Protein AF-A0A931J4S5-F1 (afdb_monomer)

Radius of gyration: 27.4 Å; Cα contacts (8 Å, |Δi|>4): 360; chains: 1; bounding box: 53×57×94 Å

Secondary structure (DSSP, 8-state):
---------EEEEE-TTS-HHHHHHHHHTTPEEEE-TTPPTTPPP-EEEHHHHHHHHHHHHHHHHHHHHHHHHHHHHHHH---HHHHHHHHHHHHHHTTS-HHHHHHHHHHHHHHHHHHHHHHHHHHHHHHHHHHHHHHHTTSSHHHHHHHHHHHHHHHHHHHHHHHHH--THHHHHHHHHHHHHHHHHHHH-SS--GGGHHHHHHHHHHHHHHHHHHHHHHHHT-S-STTHHHHHHHHHHHHHHHHHHHHHHHHH-TTS-HHHHHHHHHHHHHHHHHHHTS----TTHHHHHHHHHHHHHHHHHHHHTTTS-HHHHHHHHHHHHHHHHHHHHHHHHHHHHHHHT--

Structure (mmCIF, N/CA/C/O backbone):
data_AF-A0A931J4S5-F1
#
_entry.id   AF-A0A931J4S5-F1
#
loop_
_atom_site.group_PDB
_atom_site.id
_atom_site.type_symbol
_atom_site.label_atom_id
_atom_site.label_alt_id
_atom_site.label_comp_id
_atom_site.label_asym_id
_atom_site.label_entity_id
_atom_site.label_seq_id
_atom_site.pdbx_PDB_ins_code
_atom_site.Cartn_x
_atom_site.Cartn_y
_atom_site.Cartn_z
_atom_site.occupancy
_atom_site.B_iso_or_equiv
_atom_site.auth_seq_id
_atom_site.auth_comp_id
_atom_site.auth_asym_id
_atom_site.auth_atom_id
_atom_site.pdbx_PDB_model_num
ATOM 1 N N . MET A 1 1 ? 26.435 -29.979 -66.159 1.00 36.12 1 MET A N 1
ATOM 2 C CA . MET A 1 1 ? 26.699 -29.469 -64.798 1.00 36.12 1 MET A CA 1
ATOM 3 C C . MET A 1 1 ? 25.373 -28.976 -64.252 1.00 36.12 1 MET A C 1
ATOM 5 O O . MET A 1 1 ? 24.885 -27.961 -64.730 1.00 36.12 1 MET A O 1
ATOM 9 N N . SER A 1 2 ? 24.726 -29.750 -63.381 1.00 30.59 2 SER A N 1
ATOM 10 C CA . SER A 1 2 ? 23.449 -29.348 -62.780 1.00 30.59 2 SER A CA 1
ATOM 11 C C . SER A 1 2 ? 23.689 -28.161 -61.845 1.00 30.59 2 SER A C 1
ATOM 13 O O . SER A 1 2 ? 24.643 -28.222 -61.065 1.00 30.59 2 SER A O 1
ATOM 15 N N . PRO A 1 3 ? 22.886 -27.086 -61.912 1.00 34.62 3 PRO A N 1
ATOM 16 C CA . PRO A 1 3 ? 23.021 -25.990 -60.972 1.00 34.62 3 PRO A CA 1
ATOM 17 C C . PRO A 1 3 ? 22.635 -26.523 -59.594 1.00 34.62 3 PRO A C 1
ATOM 19 O O . PRO A 1 3 ? 21.487 -26.891 -59.350 1.00 34.62 3 PRO A O 1
ATOM 22 N N . VAL A 1 4 ? 23.616 -26.611 -58.699 1.00 35.47 4 VAL A N 1
ATOM 23 C CA . VAL A 1 4 ? 23.355 -26.781 -57.273 1.00 35.47 4 VAL A CA 1
ATOM 24 C C . VAL A 1 4 ? 22.706 -25.476 -56.835 1.00 35.47 4 VAL A C 1
ATOM 26 O O . VAL A 1 4 ? 23.388 -24.478 -56.612 1.00 35.47 4 VAL A O 1
ATOM 29 N N . ILE A 1 5 ? 21.374 -25.454 -56.799 1.00 36.28 5 ILE A N 1
ATOM 30 C CA . ILE A 1 5 ? 20.629 -24.406 -56.110 1.00 36.28 5 ILE A CA 1
ATOM 31 C C . ILE A 1 5 ? 21.030 -24.560 -54.646 1.00 36.28 5 ILE A C 1
ATOM 33 O O . ILE A 1 5 ? 20.587 -25.486 -53.969 1.00 36.28 5 ILE A O 1
ATOM 37 N N . ALA A 1 6 ? 21.952 -23.716 -54.189 1.00 38.88 6 ALA A N 1
ATOM 38 C CA . ALA A 1 6 ? 22.310 -23.641 -52.787 1.00 38.88 6 ALA A CA 1
ATOM 39 C C . ALA A 1 6 ? 21.066 -23.154 -52.037 1.00 38.88 6 ALA A C 1
ATOM 41 O O . ALA A 1 6 ? 20.773 -21.960 -52.008 1.00 38.88 6 ALA A O 1
ATOM 42 N N . LEU A 1 7 ? 20.285 -24.091 -51.498 1.00 47.50 7 LEU A N 1
ATOM 43 C CA . LEU A 1 7 ? 19.196 -23.774 -50.589 1.00 47.50 7 LEU A CA 1
ATOM 44 C C . LEU A 1 7 ? 19.823 -23.047 -49.397 1.00 47.50 7 LEU A C 1
ATOM 46 O O . LEU A 1 7 ? 20.642 -23.615 -48.672 1.00 47.50 7 LEU A O 1
ATOM 50 N N . HIS A 1 8 ? 19.495 -21.765 -49.239 1.00 54.53 8 HIS A N 1
ATOM 51 C CA . HIS A 1 8 ? 19.875 -21.010 -48.052 1.00 54.53 8 HIS A CA 1
ATOM 52 C C . HIS A 1 8 ? 19.401 -21.766 -46.804 1.00 54.53 8 HIS A C 1
ATOM 54 O O . HIS A 1 8 ? 18.313 -22.346 -46.841 1.00 54.53 8 HIS A O 1
ATOM 60 N N . PRO A 1 9 ? 20.169 -21.765 -45.698 1.00 62.50 9 PRO A N 1
ATOM 61 C CA . PRO A 1 9 ? 19.750 -22.444 -44.481 1.00 62.50 9 PRO A CA 1
ATOM 62 C C . PRO A 1 9 ? 18.415 -21.852 -44.021 1.00 62.50 9 PRO A C 1
ATOM 64 O O . PRO A 1 9 ? 18.326 -20.676 -43.650 1.00 62.50 9 PRO A O 1
ATOM 67 N N . LEU A 1 10 ? 17.362 -22.663 -44.105 1.00 67.94 10 LEU A N 1
ATOM 68 C CA . LEU A 1 10 ? 16.031 -22.303 -43.642 1.00 67.94 10 LEU A CA 1
ATOM 69 C C . LEU A 1 10 ? 16.033 -22.329 -42.115 1.00 67.94 10 LEU A C 1
ATOM 71 O O . LEU A 1 10 ? 16.594 -23.235 -41.488 1.00 67.94 10 LEU A O 1
ATOM 75 N N . ARG A 1 11 ? 15.421 -21.314 -41.509 1.00 69.50 11 ARG A N 1
ATOM 76 C CA . ARG A 1 11 ? 15.184 -21.277 -40.068 1.00 69.50 11 ARG A CA 1
ATOM 77 C C . ARG A 1 11 ? 13.737 -21.654 -39.800 1.00 69.50 11 ARG A C 1
ATOM 79 O O . ARG A 1 11 ? 12.822 -21.082 -40.389 1.00 69.50 11 ARG A O 1
ATOM 86 N N . VAL A 1 12 ? 13.546 -22.617 -38.905 1.00 69.69 12 VAL A N 1
ATOM 87 C CA . VAL A 1 12 ? 12.229 -23.148 -38.541 1.00 69.69 12 VAL A CA 1
ATOM 88 C C . VAL A 1 12 ? 12.005 -22.925 -37.056 1.00 69.69 12 VAL A C 1
ATOM 90 O O . VAL A 1 12 ? 12.775 -23.411 -36.232 1.00 69.69 12 VAL A O 1
ATOM 93 N N . ALA A 1 13 ? 10.967 -22.173 -36.706 1.00 70.19 13 ALA A N 1
ATOM 94 C CA . ALA A 1 13 ? 10.561 -22.004 -35.318 1.00 70.19 13 ALA A CA 1
ATOM 95 C C . ALA A 1 13 ? 9.574 -23.117 -34.939 1.00 70.19 13 ALA A C 1
ATOM 97 O O . ALA A 1 13 ? 8.563 -23.291 -35.616 1.00 70.19 13 ALA A O 1
ATOM 98 N N . LEU A 1 14 ? 9.873 -23.867 -33.877 1.00 66.50 14 LEU A N 1
ATOM 99 C CA . LEU A 1 14 ? 9.007 -24.908 -33.323 1.00 66.50 14 LEU A CA 1
ATOM 100 C C . LEU A 1 14 ? 8.654 -24.582 -31.864 1.00 66.50 14 LEU A C 1
ATOM 102 O O . LEU A 1 14 ? 9.461 -23.967 -31.160 1.00 66.50 14 LEU A O 1
ATOM 106 N N . PRO A 1 15 ? 7.474 -24.993 -31.377 1.00 64.31 15 PRO A N 1
ATOM 107 C CA . PRO A 1 15 ? 7.163 -24.912 -29.959 1.00 64.31 15 PRO A CA 1
ATOM 108 C C . PRO A 1 15 ? 8.040 -25.897 -29.153 1.00 64.31 15 PRO A C 1
ATOM 110 O O . PRO A 1 15 ? 8.547 -26.876 -29.711 1.00 64.31 15 PRO A O 1
ATOM 113 N N . PRO A 1 16 ? 8.259 -25.655 -27.850 1.00 65.50 16 PRO A N 1
ATOM 114 C CA . PRO A 1 16 ? 9.125 -26.494 -27.018 1.00 65.50 16 PRO A CA 1
ATOM 115 C C . PRO A 1 16 ? 8.611 -27.934 -26.840 1.00 65.50 16 PRO A C 1
ATOM 117 O O . PRO A 1 16 ? 9.393 -28.813 -26.490 1.00 65.50 16 PRO A O 1
ATOM 120 N N . ASP A 1 17 ? 7.327 -28.186 -27.098 1.00 68.81 17 ASP A N 1
ATOM 121 C CA . ASP A 1 17 ? 6.669 -29.497 -27.067 1.00 68.81 17 ASP A CA 1
ATOM 122 C C . ASP A 1 17 ? 6.661 -30.218 -28.431 1.00 68.81 17 ASP A C 1
ATOM 124 O O . ASP A 1 17 ? 6.067 -31.291 -28.564 1.00 68.81 17 ASP A O 1
ATOM 128 N N . ALA A 1 18 ? 7.323 -29.663 -29.455 1.00 69.38 18 ALA A N 1
ATOM 129 C CA . ALA A 1 18 ? 7.375 -30.277 -30.776 1.00 69.38 18 ALA A CA 1
ATOM 130 C C . ALA A 1 18 ? 7.982 -31.698 -30.729 1.00 69.38 18 ALA A C 1
ATOM 132 O O . ALA A 1 18 ? 8.983 -31.925 -30.042 1.00 69.38 18 ALA A O 1
ATOM 133 N N . PRO A 1 19 ? 7.443 -32.666 -31.501 1.00 80.88 19 PRO A N 1
ATOM 134 C CA . PRO A 1 19 ? 7.970 -34.025 -31.524 1.00 80.88 19 PRO A CA 1
ATOM 135 C C . PRO A 1 19 ? 9.456 -34.050 -31.899 1.00 80.88 19 PRO A C 1
ATOM 137 O O . PRO A 1 19 ? 9.846 -33.530 -32.947 1.00 80.88 19 PRO A O 1
ATOM 140 N N . ALA A 1 20 ? 10.284 -34.730 -31.101 1.00 78.75 20 ALA A N 1
ATOM 141 C CA . ALA A 1 20 ? 11.731 -34.817 -31.332 1.00 78.75 20 ALA A CA 1
ATOM 142 C C . ALA A 1 20 ? 12.087 -35.338 -32.740 1.00 78.75 20 ALA A C 1
ATOM 144 O O . ALA A 1 20 ? 13.061 -34.890 -33.341 1.00 78.75 20 ALA A O 1
ATOM 145 N N . ALA A 1 21 ? 11.261 -36.229 -33.302 1.00 81.44 21 ALA A N 1
ATOM 146 C CA . ALA A 1 21 ? 11.423 -36.744 -34.662 1.00 81.44 21 ALA A CA 1
ATOM 147 C C . ALA A 1 21 ? 11.294 -35.650 -35.741 1.00 81.44 21 ALA A C 1
ATOM 149 O O . ALA A 1 21 ? 12.038 -35.663 -36.719 1.00 81.44 21 ALA A O 1
ATOM 150 N N . LEU A 1 22 ? 10.394 -34.678 -35.553 1.00 78.12 22 LEU A N 1
ATOM 151 C CA . LEU A 1 22 ? 10.229 -33.543 -36.466 1.00 78.12 22 LEU A CA 1
ATOM 152 C C . LEU A 1 22 ? 11.449 -32.620 -36.402 1.00 78.12 22 LEU A C 1
ATOM 154 O O . LEU A 1 22 ? 11.993 -32.237 -37.437 1.00 78.12 22 LEU A O 1
ATOM 158 N N . GLN A 1 23 ? 11.915 -32.308 -35.191 1.00 75.62 23 GLN A N 1
ATOM 159 C CA . GLN A 1 23 ? 13.110 -31.490 -34.989 1.00 75.62 23 GLN A CA 1
ATOM 160 C C . GLN A 1 23 ? 14.353 -32.149 -35.601 1.00 75.62 23 GLN A C 1
ATOM 162 O O . GLN A 1 23 ? 15.113 -31.489 -36.307 1.00 75.62 23 GLN A O 1
ATOM 167 N N . GLN A 1 24 ? 14.529 -33.458 -35.398 1.00 80.50 24 GLN A N 1
ATOM 168 C CA . GLN A 1 24 ? 15.615 -34.230 -36.006 1.00 80.50 24 GLN A CA 1
ATOM 169 C C . GLN A 1 24 ? 15.511 -34.275 -37.534 1.00 80.50 24 GLN A C 1
ATOM 171 O O . GLN A 1 24 ? 16.523 -34.094 -38.206 1.00 80.50 24 GLN A O 1
ATOM 176 N N . GLY A 1 25 ? 14.308 -34.455 -38.090 1.00 80.81 25 GLY A N 1
ATOM 177 C CA . GLY A 1 25 ? 14.085 -34.444 -39.538 1.00 80.81 25 GLY A CA 1
ATOM 178 C C . GLY A 1 25 ? 14.437 -33.102 -40.185 1.00 80.81 25 GLY A C 1
ATOM 179 O O . GLY A 1 25 ? 15.090 -33.068 -41.225 1.00 80.81 25 GLY A O 1
ATOM 180 N N . LEU A 1 26 ? 14.078 -31.990 -39.539 1.00 77.88 26 LEU A N 1
ATOM 181 C CA . LEU A 1 26 ? 14.407 -30.641 -40.008 1.00 77.88 26 LEU A CA 1
ATOM 182 C C . LEU A 1 26 ? 15.907 -30.335 -39.901 1.00 77.88 26 LEU A C 1
ATOM 184 O O . LEU A 1 26 ? 16.484 -29.779 -40.836 1.00 77.88 26 LEU A O 1
ATOM 188 N N . LEU A 1 27 ? 16.556 -30.741 -38.805 1.00 77.06 27 LEU A N 1
ATOM 189 C CA . LEU A 1 27 ? 18.011 -30.622 -38.651 1.00 77.06 27 LEU A CA 1
ATOM 190 C C . LEU A 1 27 ? 18.755 -31.459 -39.706 1.00 77.06 27 LEU A C 1
ATOM 192 O O . LEU A 1 27 ? 19.705 -30.969 -40.313 1.00 77.06 27 LEU A O 1
ATOM 196 N N . ALA A 1 28 ? 18.295 -32.687 -39.980 1.00 78.38 28 ALA A N 1
ATOM 197 C CA . ALA A 1 28 ? 18.848 -33.554 -41.024 1.00 78.38 28 ALA A CA 1
ATOM 198 C C . ALA A 1 28 ? 18.653 -32.978 -42.439 1.00 78.38 28 ALA A C 1
ATOM 200 O O . ALA A 1 28 ? 19.496 -33.184 -43.309 1.00 78.38 28 ALA A O 1
ATOM 201 N N . ALA A 1 29 ? 17.584 -32.204 -42.653 1.00 77.31 29 ALA A N 1
ATOM 202 C CA . ALA A 1 29 ? 17.340 -31.443 -43.878 1.00 77.31 29 ALA A CA 1
ATOM 203 C C . ALA A 1 29 ? 18.153 -30.130 -43.967 1.00 77.31 29 ALA A C 1
ATOM 205 O O . ALA A 1 29 ? 17.957 -29.351 -44.898 1.00 77.31 29 ALA A O 1
ATOM 206 N N . GLY A 1 30 ? 19.057 -29.861 -43.015 1.00 70.56 30 GLY A N 1
ATOM 207 C CA . GLY A 1 30 ? 19.923 -28.677 -43.010 1.00 70.56 30 GLY A CA 1
ATOM 208 C C . GLY A 1 30 ? 19.258 -27.400 -42.487 1.00 70.56 30 GLY A C 1
ATOM 209 O O . GLY A 1 30 ? 19.803 -26.308 -42.662 1.00 70.56 30 GLY A O 1
ATOM 210 N N . CYS A 1 31 ? 18.092 -27.509 -41.846 1.00 75.12 31 CYS A N 1
ATOM 211 C CA . CYS A 1 31 ? 17.402 -26.370 -41.251 1.00 75.12 31 CYS A CA 1
ATOM 212 C C . CYS A 1 31 ? 17.922 -26.087 -39.838 1.00 75.12 31 CYS A C 1
ATOM 214 O O . CYS A 1 31 ? 18.191 -27.003 -39.065 1.00 75.12 31 CYS A O 1
ATOM 216 N N . THR A 1 32 ? 18.000 -24.815 -39.447 1.00 74.44 32 THR A N 1
ATOM 217 C CA . THR A 1 32 ? 18.196 -24.449 -38.034 1.00 74.44 32 THR A CA 1
ATOM 218 C C . THR A 1 32 ? 16.840 -24.381 -37.344 1.00 74.44 32 THR A C 1
ATOM 220 O O . THR A 1 32 ? 15.994 -23.574 -37.732 1.00 74.44 32 THR A O 1
ATOM 223 N N . VAL A 1 33 ? 16.644 -25.190 -36.304 1.00 71.44 33 VAL A N 1
ATOM 224 C CA . VAL A 1 33 ? 15.415 -25.175 -35.503 1.00 71.44 33 VAL A CA 1
ATOM 225 C C . VAL A 1 33 ? 15.585 -24.265 -34.286 1.00 71.44 33 VAL A C 1
ATOM 227 O O . VAL A 1 33 ? 16.583 -24.367 -33.575 1.00 71.44 33 VAL A O 1
ATOM 230 N N . LEU A 1 34 ? 14.615 -23.385 -34.038 1.00 69.62 34 LEU A N 1
ATOM 231 C CA . LEU A 1 34 ? 14.576 -22.474 -32.891 1.00 69.62 34 LEU A CA 1
ATOM 232 C C . LEU A 1 34 ? 13.330 -22.756 -32.046 1.00 69.62 34 LEU A C 1
ATOM 234 O O . LEU A 1 34 ? 12.245 -22.911 -32.597 1.00 69.62 34 LEU A O 1
ATOM 238 N N . ALA A 1 35 ? 13.474 -22.796 -30.721 1.00 64.19 35 ALA A N 1
ATOM 239 C CA . ALA A 1 35 ? 12.339 -22.946 -29.813 1.00 64.19 35 ALA A CA 1
ATOM 240 C C . ALA A 1 35 ? 11.615 -21.600 -29.627 1.00 64.19 35 ALA A C 1
ATOM 242 O O . ALA A 1 35 ? 12.258 -20.586 -29.350 1.00 64.19 35 ALA A O 1
ATOM 243 N N . GLN A 1 36 ? 10.288 -21.579 -29.767 1.00 63.19 36 GLN A N 1
ATOM 244 C CA . GLN A 1 36 ? 9.467 -20.400 -29.481 1.00 63.19 36 GLN A CA 1
ATOM 245 C C . GLN A 1 36 ? 8.811 -20.525 -28.099 1.00 63.19 36 GLN A C 1
ATOM 247 O O . GLN A 1 36 ? 7.913 -21.336 -27.907 1.00 63.19 36 GLN A O 1
ATOM 252 N N . GLU A 1 37 ? 9.193 -19.662 -27.155 1.00 53.97 37 GLU A N 1
ATOM 253 C CA . GLU A 1 37 ? 8.704 -19.684 -25.760 1.00 53.97 37 GLU A CA 1
ATOM 254 C C . GLU A 1 37 ? 7.200 -19.363 -25.584 1.00 53.97 37 GLU A C 1
ATOM 256 O O . GLU A 1 37 ? 6.674 -19.490 -24.485 1.00 53.97 37 GLU A O 1
ATOM 261 N N . GLN A 1 38 ? 6.488 -18.951 -26.642 1.00 54.53 38 GLN A N 1
ATOM 262 C CA . GLN A 1 38 ? 5.077 -18.522 -26.587 1.00 54.53 38 GLN A CA 1
ATOM 263 C C . GLN A 1 38 ? 4.187 -19.166 -27.664 1.00 54.53 38 GLN A C 1
ATOM 265 O O . GLN A 1 38 ? 3.250 -18.538 -28.153 1.00 54.53 38 GLN A O 1
ATOM 270 N N . ALA A 1 39 ? 4.495 -20.380 -28.107 1.00 55.47 39 ALA A N 1
ATOM 271 C CA . ALA A 1 39 ? 3.638 -21.083 -29.057 1.00 55.47 39 ALA A CA 1
ATOM 272 C C . ALA A 1 39 ? 2.600 -21.936 -28.304 1.00 55.47 39 ALA A C 1
ATOM 274 O O . ALA A 1 39 ? 2.955 -22.749 -27.455 1.00 55.47 39 ALA A O 1
ATOM 275 N N . GLY A 1 40 ? 1.316 -21.705 -28.586 1.00 53.56 40 GLY A N 1
ATOM 276 C CA . GLY A 1 40 ? 0.203 -22.489 -28.045 1.00 53.56 40 GLY A CA 1
ATOM 277 C C . GLY A 1 40 ? -0.242 -23.604 -29.003 1.00 53.56 40 GLY A C 1
ATOM 278 O O . GLY A 1 40 ? 0.171 -23.623 -30.170 1.00 53.56 40 GLY A O 1
ATOM 279 N N . PRO A 1 41 ? -1.113 -24.527 -28.558 1.00 51.59 41 PRO A N 1
ATOM 280 C CA . PRO A 1 41 ? -1.696 -25.537 -29.437 1.00 51.59 41 PRO A CA 1
ATOM 281 C C . PRO A 1 41 ? -2.503 -24.872 -30.568 1.00 51.59 41 PRO A C 1
ATOM 283 O O . PRO A 1 41 ? -3.354 -24.025 -30.306 1.00 51.59 41 PRO A O 1
ATOM 286 N N . GLY A 1 42 ? -2.227 -25.251 -31.824 1.00 57.53 42 GLY A N 1
ATOM 287 C CA . GLY A 1 42 ? -2.883 -24.693 -33.021 1.00 57.53 42 GLY A CA 1
ATOM 288 C C . GLY A 1 42 ? -2.159 -23.520 -33.700 1.00 57.53 42 GLY A C 1
ATOM 289 O O . GLY A 1 42 ? -2.768 -22.823 -34.504 1.00 57.53 42 GLY A O 1
ATOM 290 N N . THR A 1 43 ? -0.883 -23.276 -33.387 1.00 57.97 43 THR A N 1
ATOM 291 C CA . THR A 1 43 ? -0.090 -22.222 -34.046 1.00 57.97 43 THR A CA 1
ATOM 292 C C . THR A 1 43 ? 0.348 -22.665 -35.449 1.00 57.97 43 THR A C 1
ATOM 294 O O . THR A 1 43 ? 1.030 -23.683 -35.573 1.00 57.97 43 THR A O 1
ATOM 297 N N . ASP A 1 44 ? 0.006 -21.895 -36.486 1.00 54.50 44 ASP A N 1
ATOM 298 C CA . ASP A 1 44 ? 0.475 -22.123 -37.859 1.00 54.50 44 AS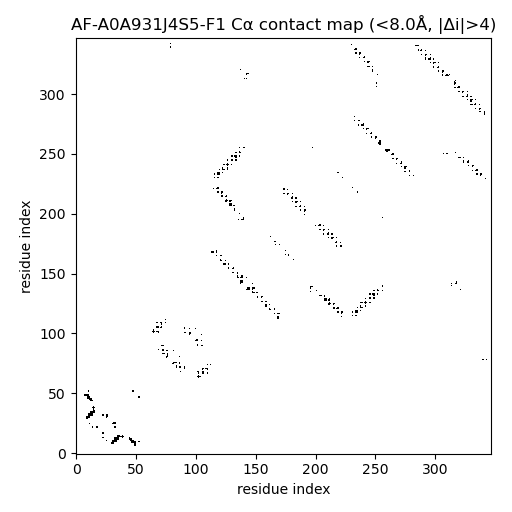P A CA 1
ATOM 299 C C . ASP A 1 44 ? 1.993 -21.920 -37.976 1.00 54.50 44 ASP A C 1
ATOM 301 O O . ASP A 1 44 ? 2.563 -20.968 -37.434 1.00 54.50 44 ASP A O 1
ATOM 305 N N . TRP A 1 45 ? 2.666 -22.827 -38.687 1.00 62.72 45 TRP A N 1
ATOM 306 C CA . TRP A 1 45 ? 4.122 -22.812 -38.837 1.00 62.72 45 TRP A CA 1
ATOM 307 C C . TRP A 1 45 ? 4.534 -22.044 -40.085 1.00 62.72 45 TRP A C 1
ATOM 309 O O . TRP A 1 45 ? 3.986 -22.250 -41.167 1.00 62.72 45 TRP A O 1
ATOM 319 N N . VAL A 1 46 ? 5.560 -21.206 -39.954 1.00 62.03 46 VAL A N 1
ATOM 320 C CA . VAL A 1 46 ? 6.125 -20.466 -41.085 1.00 62.03 46 VAL A CA 1
ATOM 321 C C . VAL A 1 46 ? 7.577 -20.881 -41.272 1.00 62.03 46 VAL A C 1
ATOM 323 O O . VAL A 1 46 ? 8.416 -20.703 -40.388 1.00 62.03 46 VAL A O 1
ATOM 326 N N . LEU A 1 47 ? 7.867 -21.441 -42.445 1.00 68.31 47 LEU A N 1
ATOM 327 C CA . LEU A 1 47 ? 9.228 -21.655 -42.925 1.00 68.31 47 LEU A CA 1
ATOM 328 C C . LEU A 1 47 ? 9.734 -20.331 -43.495 1.00 68.31 47 LEU A C 1
ATOM 330 O O . LEU A 1 47 ? 9.079 -19.746 -44.354 1.00 68.31 47 LEU A O 1
ATOM 334 N N . CYS A 1 48 ? 10.891 -19.863 -43.034 1.00 68.69 48 CYS A N 1
ATOM 335 C CA . CYS A 1 48 ? 11.495 -18.643 -43.558 1.00 68.69 48 CYS A CA 1
ATOM 336 C C . CYS A 1 48 ? 12.999 -18.816 -43.774 1.00 68.69 48 CYS A C 1
ATOM 338 O O . CYS A 1 48 ? 13.671 -19.639 -43.141 1.00 68.69 48 CYS A O 1
ATOM 340 N N . SER A 1 49 ? 13.539 -18.036 -44.701 1.00 76.62 49 SER A N 1
ATOM 341 C CA . SER A 1 49 ? 14.977 -17.944 -44.914 1.00 76.62 49 SER A CA 1
ATOM 342 C C . SER A 1 49 ? 15.673 -17.276 -43.724 1.00 76.62 49 SER A C 1
ATOM 344 O O . SER A 1 49 ? 15.082 -16.496 -42.972 1.00 76.62 49 SER A O 1
ATOM 346 N N . ALA A 1 50 ? 16.976 -17.524 -43.575 1.00 69.19 50 ALA A N 1
ATOM 347 C CA . ALA A 1 50 ? 17.791 -16.837 -42.574 1.00 69.19 50 ALA A CA 1
ATOM 348 C C . ALA A 1 50 ? 17.733 -15.297 -42.695 1.00 69.19 50 ALA A C 1
ATOM 350 O O . ALA A 1 50 ? 17.802 -14.609 -41.677 1.00 69.19 50 ALA A O 1
ATOM 351 N N . GLN A 1 51 ? 17.579 -14.758 -43.911 1.00 74.25 51 GLN A N 1
ATOM 352 C CA . GLN A 1 51 ? 17.479 -13.317 -44.157 1.00 74.25 51 GLN A CA 1
ATOM 353 C C . GLN A 1 51 ? 16.138 -12.742 -43.685 1.00 74.25 51 GLN A C 1
ATOM 355 O O . GLN A 1 51 ? 16.124 -11.722 -42.999 1.00 74.25 51 GLN A O 1
ATOM 360 N N . GLU A 1 52 ? 15.021 -13.400 -44.005 1.00 76.62 52 GLU A N 1
ATOM 361 C CA . GLU A 1 52 ? 13.685 -12.993 -43.541 1.00 76.62 52 GLU A CA 1
ATOM 362 C C . GLU A 1 52 ? 13.583 -13.069 -42.017 1.00 76.62 52 GLU A C 1
ATOM 364 O O . GLU A 1 52 ? 13.057 -12.158 -41.378 1.00 76.62 52 GLU A O 1
ATOM 369 N N . TRP A 1 53 ? 14.165 -14.110 -41.417 1.00 76.31 53 TRP A N 1
ATOM 370 C CA . TRP A 1 53 ? 14.254 -14.236 -39.967 1.00 76.31 53 TRP A CA 1
ATOM 371 C C . TRP A 1 53 ? 15.071 -13.102 -39.336 1.00 76.31 53 TRP A C 1
ATOM 373 O O . TRP A 1 53 ? 14.639 -12.501 -38.352 1.00 76.31 53 TRP A O 1
ATOM 383 N N . ALA A 1 54 ? 16.236 -12.773 -39.905 1.00 77.25 54 ALA A N 1
ATOM 384 C CA . ALA A 1 54 ? 17.061 -11.664 -39.430 1.00 77.25 54 ALA A CA 1
ATOM 385 C C . ALA A 1 54 ? 16.332 -10.315 -39.556 1.00 77.25 54 ALA A C 1
ATOM 387 O O . ALA A 1 54 ? 16.372 -9.511 -38.625 1.00 77.25 54 ALA A O 1
ATOM 388 N N . ALA A 1 55 ? 15.614 -10.088 -40.660 1.00 81.00 55 ALA A N 1
ATOM 389 C CA . ALA A 1 55 ? 14.801 -8.891 -40.863 1.00 81.00 55 ALA A CA 1
ATOM 390 C C . ALA A 1 55 ? 13.651 -8.795 -39.845 1.00 81.00 55 ALA A C 1
ATOM 392 O O . ALA A 1 55 ? 13.436 -7.731 -39.265 1.00 81.00 55 ALA A O 1
ATOM 393 N N . LEU A 1 56 ? 12.956 -9.903 -39.564 1.00 82.88 56 LEU A N 1
ATOM 394 C CA . LEU A 1 56 ? 11.908 -9.960 -38.543 1.00 82.88 56 LEU A CA 1
ATOM 395 C C . LEU A 1 56 ? 12.464 -9.665 -37.145 1.00 82.88 56 LEU A C 1
ATOM 397 O O . LEU A 1 56 ? 11.863 -8.900 -36.390 1.00 82.88 56 LEU A O 1
ATOM 401 N N . GLN A 1 57 ? 13.608 -10.255 -36.792 1.00 79.56 57 GLN A N 1
ATOM 402 C CA . GLN A 1 57 ? 14.263 -9.994 -35.510 1.00 79.56 57 GLN A CA 1
ATOM 403 C C . GLN A 1 57 ? 14.688 -8.529 -35.382 1.00 79.56 57 GLN A C 1
ATOM 405 O O . GLN A 1 57 ? 14.415 -7.915 -34.353 1.00 79.56 57 GLN A O 1
ATOM 410 N N . ALA A 1 58 ? 15.280 -7.951 -36.430 1.00 83.62 58 ALA A N 1
ATOM 411 C CA . ALA A 1 58 ? 15.658 -6.541 -36.453 1.00 83.62 58 ALA A CA 1
ATOM 412 C C . ALA A 1 58 ? 14.435 -5.616 -36.319 1.00 83.62 58 ALA A C 1
ATOM 414 O O . ALA A 1 58 ? 14.457 -4.675 -35.529 1.00 83.62 58 ALA A O 1
ATOM 415 N N . ALA A 1 59 ? 13.339 -5.911 -37.026 1.00 83.62 59 ALA A N 1
ATOM 416 C CA . ALA A 1 59 ? 12.096 -5.151 -36.919 1.00 83.62 59 ALA A CA 1
ATOM 417 C C . ALA A 1 59 ? 11.489 -5.233 -35.507 1.00 83.62 59 ALA A C 1
ATOM 419 O O . ALA A 1 59 ? 11.078 -4.215 -34.950 1.00 83.62 59 ALA A O 1
ATOM 420 N N . ARG A 1 60 ? 11.478 -6.425 -34.892 1.00 82.56 60 ARG A N 1
ATOM 421 C CA . ARG A 1 60 ? 11.025 -6.610 -33.502 1.00 82.56 60 ARG A CA 1
ATOM 422 C C . ARG A 1 60 ? 11.875 -5.814 -32.517 1.00 82.56 60 ARG A C 1
ATOM 424 O O . ARG A 1 60 ? 11.316 -5.134 -31.664 1.00 82.56 60 ARG A O 1
ATOM 431 N N . GLN A 1 61 ? 13.197 -5.844 -32.675 1.00 83.06 61 GLN A N 1
ATOM 432 C CA . GLN A 1 61 ? 14.111 -5.056 -31.849 1.00 83.06 61 GLN A CA 1
ATOM 433 C C . GLN A 1 61 ? 13.820 -3.559 -31.977 1.00 83.06 61 GLN A C 1
ATOM 435 O O . GLN A 1 61 ? 13.615 -2.908 -30.962 1.00 83.06 61 GLN A O 1
ATOM 440 N N . GLN A 1 62 ? 13.685 -3.022 -33.193 1.00 86.38 62 GLN A N 1
ATOM 441 C CA . GLN A 1 62 ? 13.359 -1.602 -33.395 1.00 86.38 62 GLN A CA 1
ATOM 442 C C . GLN A 1 62 ? 12.026 -1.195 -32.748 1.00 86.38 62 GLN A C 1
ATOM 444 O O . GLN A 1 62 ? 11.908 -0.096 -32.201 1.00 86.38 62 GLN A O 1
ATOM 449 N N . LEU A 1 63 ? 11.011 -2.063 -32.804 1.00 86.62 63 LEU A N 1
ATOM 450 C CA . LEU A 1 63 ? 9.725 -1.818 -32.148 1.00 86.62 63 LEU A CA 1
ATOM 451 C C . LEU A 1 63 ? 9.851 -1.841 -30.622 1.00 86.62 63 LEU A C 1
ATOM 453 O O . LEU A 1 63 ? 9.306 -0.960 -29.957 1.00 86.62 63 LEU A O 1
ATOM 457 N N . ASP A 1 64 ? 10.581 -2.809 -30.069 1.00 82.88 64 ASP A N 1
ATOM 458 C CA . ASP A 1 64 ? 10.834 -2.896 -28.631 1.00 82.88 64 ASP A CA 1
ATOM 459 C C . ASP A 1 64 ? 11.635 -1.691 -28.122 1.00 82.88 64 ASP A C 1
ATOM 461 O O . ASP A 1 64 ? 11.297 -1.138 -27.074 1.00 82.88 64 ASP A O 1
ATOM 465 N N . GLU A 1 65 ? 12.648 -1.246 -28.872 1.00 89.69 65 GLU A N 1
ATOM 466 C CA . GLU A 1 65 ? 13.438 -0.052 -28.564 1.00 89.69 65 GLU A CA 1
ATOM 467 C C . GLU A 1 65 ? 12.548 1.188 -28.486 1.00 89.69 65 GLU A C 1
ATOM 469 O O . GLU A 1 65 ? 12.527 1.861 -27.454 1.00 89.69 65 GLU A O 1
ATOM 474 N N . ARG A 1 66 ? 11.741 1.440 -29.527 1.00 91.88 66 ARG A N 1
ATOM 475 C CA . ARG A 1 66 ? 10.787 2.558 -29.542 1.00 91.88 66 ARG A CA 1
ATOM 476 C C . ARG A 1 66 ? 9.808 2.466 -28.380 1.00 91.88 66 ARG A C 1
ATOM 478 O O . ARG A 1 66 ? 9.628 3.445 -27.665 1.00 91.88 66 ARG A O 1
ATOM 485 N N . ARG A 1 67 ? 9.215 1.291 -28.140 1.00 93.38 67 ARG A N 1
ATOM 486 C CA . ARG A 1 67 ? 8.250 1.092 -27.049 1.00 93.38 67 ARG A CA 1
ATOM 487 C C . ARG A 1 67 ? 8.844 1.472 -25.694 1.00 93.38 67 ARG A C 1
ATOM 489 O O . ARG A 1 67 ? 8.192 2.180 -24.931 1.00 93.38 67 ARG A O 1
ATOM 496 N N . TRP A 1 68 ? 10.044 0.989 -25.369 1.00 93.00 68 TRP A N 1
ATOM 497 C CA . TRP A 1 68 ? 10.664 1.283 -24.076 1.00 93.00 68 TRP A CA 1
ATOM 498 C C . TRP A 1 68 ? 11.065 2.749 -23.954 1.00 93.00 68 TRP A C 1
ATOM 500 O O . TRP A 1 68 ? 10.809 3.343 -22.910 1.00 93.00 68 TRP A O 1
ATOM 510 N N . THR A 1 69 ? 11.603 3.357 -25.014 1.00 93.00 69 THR A N 1
ATOM 511 C CA . THR A 1 69 ? 11.922 4.790 -25.023 1.00 93.00 69 THR A CA 1
ATOM 512 C C . THR A 1 69 ? 10.677 5.654 -24.818 1.00 93.00 69 THR A C 1
ATOM 514 O O . THR A 1 69 ? 10.701 6.538 -23.966 1.00 93.00 69 THR A O 1
ATOM 517 N N . GLU A 1 70 ? 9.572 5.379 -25.517 1.00 95.12 70 GLU A N 1
ATOM 518 C CA . GLU A 1 70 ? 8.308 6.108 -25.330 1.00 95.12 70 GLU A CA 1
ATOM 519 C C . GLU A 1 70 ? 7.764 5.961 -23.903 1.00 95.12 70 GLU A C 1
ATOM 521 O O . GLU A 1 70 ? 7.397 6.951 -23.268 1.00 95.12 70 GLU A O 1
ATOM 526 N N . ARG A 1 71 ? 7.775 4.741 -23.349 1.00 94.00 71 ARG A N 1
ATOM 527 C CA . ARG A 1 71 ? 7.340 4.505 -21.962 1.00 94.00 71 ARG A CA 1
ATOM 528 C C . ARG A 1 71 ? 8.212 5.245 -20.953 1.00 94.00 71 ARG A C 1
ATOM 530 O O . ARG A 1 71 ? 7.677 5.855 -20.032 1.00 94.00 71 ARG A O 1
ATOM 537 N N . ALA A 1 72 ? 9.531 5.217 -21.126 1.00 92.44 72 ALA A N 1
ATOM 538 C CA . ALA A 1 72 ? 10.455 5.902 -20.231 1.00 92.44 72 ALA A CA 1
ATOM 539 C C . ALA A 1 72 ? 10.289 7.426 -20.293 1.00 92.44 72 ALA A C 1
ATOM 541 O O . ALA A 1 72 ? 10.286 8.071 -19.245 1.00 92.44 72 ALA A O 1
ATOM 542 N N . LYS A 1 73 ? 10.074 8.000 -21.488 1.00 92.88 73 LYS A N 1
ATOM 543 C CA . LYS A 1 73 ? 9.710 9.420 -21.623 1.00 92.88 73 LYS A CA 1
ATOM 544 C C . LYS A 1 73 ? 8.435 9.721 -20.839 1.00 92.88 73 LYS A C 1
ATOM 546 O O . LYS A 1 73 ? 8.438 10.647 -20.038 1.00 92.88 73 LYS A O 1
ATOM 551 N N . GLY A 1 74 ? 7.392 8.903 -20.999 1.00 91.75 74 GLY A N 1
ATOM 552 C CA . GLY A 1 74 ? 6.135 9.051 -20.260 1.00 91.75 74 GLY A CA 1
ATOM 553 C C . GLY A 1 74 ? 6.324 9.045 -18.739 1.00 91.75 74 GLY A C 1
ATOM 554 O O . GLY A 1 74 ? 5.785 9.913 -18.055 1.00 91.75 74 GLY A O 1
ATOM 555 N N . VAL A 1 75 ? 7.143 8.127 -18.213 1.00 89.19 75 VAL A N 1
ATOM 556 C CA . VAL A 1 75 ? 7.490 8.081 -16.781 1.00 89.19 75 VAL A CA 1
ATOM 557 C C . VAL A 1 75 ? 8.198 9.366 -16.339 1.00 89.19 75 VAL A C 1
ATOM 559 O O . VAL A 1 75 ? 7.810 9.972 -15.342 1.00 89.19 75 VAL A O 1
ATOM 562 N N . LEU A 1 76 ? 9.204 9.828 -17.086 1.00 88.38 76 LEU A N 1
ATOM 563 C CA . LEU A 1 76 ? 9.932 11.056 -16.751 1.00 88.38 76 LEU A CA 1
ATOM 564 C C . LEU A 1 76 ? 9.047 12.303 -16.807 1.00 88.38 76 LEU A C 1
ATOM 566 O O .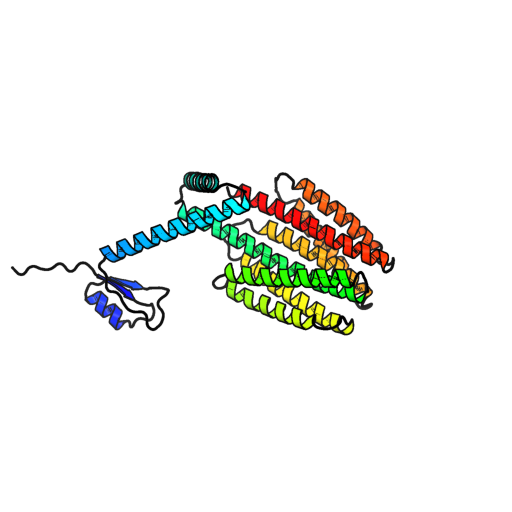 LEU A 1 76 ? 9.130 13.147 -15.918 1.00 88.38 76 LEU A O 1
ATOM 570 N N . MET A 1 77 ? 8.173 12.404 -17.807 1.00 91.25 77 MET A N 1
ATOM 571 C CA . MET A 1 77 ? 7.213 13.503 -17.925 1.00 91.25 77 MET A CA 1
ATOM 572 C C . MET A 1 77 ? 6.277 13.547 -16.711 1.00 91.25 77 MET A C 1
ATOM 574 O O . MET A 1 77 ? 6.059 14.610 -16.137 1.00 91.25 77 MET A O 1
ATOM 578 N N . GLN A 1 78 ? 5.769 12.392 -16.270 1.00 85.31 78 GLN A N 1
ATOM 579 C CA . GLN A 1 78 ? 4.885 12.302 -15.103 1.00 85.31 78 GLN A CA 1
ATOM 580 C C . GLN A 1 78 ? 5.605 12.629 -13.791 1.00 85.31 78 GLN A C 1
ATOM 582 O O . GLN A 1 78 ? 5.073 13.369 -12.964 1.00 85.31 78 GLN A O 1
ATOM 587 N N . CYS A 1 79 ? 6.803 12.081 -13.582 1.00 79.88 79 CYS A N 1
ATOM 588 C CA . CYS A 1 79 ? 7.512 12.214 -12.310 1.00 79.88 79 CYS A CA 1
ATOM 589 C C . CYS A 1 79 ? 8.239 13.553 -12.154 1.00 79.88 79 CYS A C 1
ATOM 591 O O . CYS A 1 79 ? 8.286 14.095 -11.051 1.00 79.88 79 CYS A O 1
ATOM 593 N N . GLN A 1 80 ? 8.813 14.081 -13.237 1.00 78.81 80 GLN A N 1
ATOM 594 C CA . GLN A 1 80 ? 9.666 15.272 -13.207 1.00 78.81 80 GLN A CA 1
ATOM 595 C C . GLN A 1 80 ? 9.010 16.507 -13.841 1.00 78.81 80 GLN A C 1
ATOM 597 O O . GLN A 1 80 ? 9.634 17.563 -13.876 1.00 78.81 80 GLN A O 1
ATOM 602 N N . GLN A 1 81 ? 7.761 16.398 -14.315 1.00 82.12 81 GLN A N 1
ATOM 603 C CA . GLN A 1 81 ? 7.032 17.487 -14.985 1.00 82.12 81 GLN A CA 1
ATOM 604 C C . GLN A 1 81 ? 7.789 18.062 -16.195 1.00 82.12 81 GLN A C 1
ATOM 606 O O . GLN A 1 81 ? 7.707 19.254 -16.488 1.00 82.12 81 GLN A O 1
ATOM 611 N N . LEU A 1 82 ? 8.543 17.207 -16.886 1.00 87.44 82 LEU A N 1
ATOM 612 C CA . LEU A 1 82 ? 9.291 17.566 -18.086 1.00 87.44 82 LEU A CA 1
ATOM 613 C C . LEU A 1 82 ? 8.388 17.526 -19.317 1.00 87.44 82 LEU A C 1
ATOM 615 O O . LEU A 1 82 ? 7.449 16.728 -19.386 1.00 87.44 82 LEU A O 1
ATOM 619 N N . ASP A 1 83 ? 8.720 18.339 -20.316 1.00 93.19 83 ASP A N 1
ATOM 620 C CA . ASP A 1 83 ? 8.188 18.136 -21.659 1.00 93.19 83 ASP A CA 1
ATOM 621 C C . ASP A 1 83 ? 8.846 16.916 -22.336 1.00 93.19 83 ASP A C 1
ATOM 623 O O . ASP A 1 83 ? 9.845 16.354 -21.873 1.00 93.19 83 ASP A O 1
ATOM 627 N N . GLU A 1 84 ? 8.266 16.473 -23.449 1.00 93.56 84 GLU A N 1
ATOM 628 C CA . GLU A 1 84 ? 8.742 15.286 -24.158 1.00 93.56 84 GLU A CA 1
ATOM 629 C C . GLU A 1 84 ? 10.190 15.434 -24.666 1.00 93.56 84 GLU A C 1
ATOM 631 O O . GLU A 1 84 ? 10.971 14.477 -24.625 1.00 93.56 84 GLU A O 1
ATOM 636 N N . ALA A 1 85 ? 10.576 16.633 -25.118 1.00 93.31 85 ALA A N 1
ATOM 637 C CA . ALA A 1 85 ? 11.905 16.896 -25.663 1.00 93.31 85 ALA A CA 1
ATOM 638 C C . ALA A 1 85 ? 12.976 16.870 -24.563 1.00 93.31 85 ALA A C 1
ATOM 640 O O . ALA A 1 85 ? 14.056 16.301 -24.750 1.00 93.31 85 ALA A O 1
ATOM 641 N N . GLN A 1 86 ? 12.663 17.440 -23.402 1.00 92.62 86 GLN A N 1
ATOM 642 C CA . GLN A 1 86 ? 13.477 17.400 -22.194 1.00 92.62 86 GLN A CA 1
ATOM 643 C C . GLN A 1 86 ? 13.633 15.966 -21.684 1.00 92.62 86 GLN A C 1
ATOM 645 O O . GLN A 1 86 ? 14.757 15.544 -21.410 1.00 92.62 86 GLN A O 1
ATOM 650 N N . ALA A 1 87 ? 12.541 15.196 -21.625 1.00 91.31 87 ALA A N 1
ATOM 651 C CA . ALA A 1 87 ? 12.569 13.799 -21.199 1.00 91.31 87 ALA A CA 1
ATOM 652 C C . ALA A 1 87 ? 13.445 12.935 -22.122 1.00 91.31 87 ALA A C 1
ATOM 654 O O . ALA A 1 87 ? 14.280 12.164 -21.647 1.00 91.31 87 ALA A O 1
ATOM 655 N N . TYR A 1 88 ? 13.316 13.098 -23.445 1.00 93.88 88 TYR A N 1
ATOM 656 C CA . TYR A 1 88 ? 14.164 12.385 -24.403 1.00 93.88 88 TYR A CA 1
ATOM 657 C C . TYR A 1 88 ? 15.640 12.771 -24.272 1.00 93.88 88 TYR A C 1
ATOM 659 O O . TYR A 1 88 ? 16.512 11.899 -24.275 1.00 93.88 88 TYR A O 1
ATOM 667 N N . LYS A 1 89 ? 15.928 14.073 -24.141 1.00 93.50 89 LYS A N 1
ATOM 668 C CA . LYS A 1 89 ? 17.294 14.570 -23.955 1.00 93.50 89 LYS A CA 1
ATOM 669 C C . LYS A 1 89 ? 17.927 13.966 -22.701 1.00 93.50 89 LYS A C 1
ATOM 671 O O . LYS A 1 89 ? 19.034 13.448 -22.797 1.00 93.50 89 LYS A O 1
ATOM 676 N N . LEU A 1 90 ? 17.213 13.971 -21.575 1.00 90.44 90 LEU A N 1
ATOM 677 C CA . LEU A 1 90 ? 17.688 13.403 -20.312 1.00 90.44 90 LEU A CA 1
ATOM 678 C C . LEU A 1 90 ? 17.988 11.906 -20.447 1.00 90.44 90 LEU A C 1
ATOM 680 O O . LEU A 1 90 ? 19.092 11.486 -20.113 1.00 90.44 90 LEU A O 1
ATOM 684 N N . LEU A 1 91 ? 17.063 11.109 -21.003 1.00 91.50 91 LEU A N 1
ATOM 685 C CA . LEU A 1 91 ? 17.291 9.671 -21.223 1.00 91.50 91 LEU A CA 1
ATOM 686 C C . LEU A 1 91 ? 18.518 9.404 -22.089 1.00 91.50 91 LEU A C 1
ATOM 688 O O . LEU A 1 91 ? 19.294 8.493 -21.811 1.00 91.50 91 LEU A O 1
ATOM 692 N N . ARG A 1 92 ? 18.692 10.190 -23.154 1.00 93.06 92 ARG A N 1
ATOM 693 C CA . ARG A 1 92 ? 19.829 10.049 -24.061 1.00 93.06 92 ARG A CA 1
ATOM 694 C C . ARG A 1 92 ? 21.140 10.408 -23.373 1.00 93.06 92 ARG A C 1
ATOM 696 O O . ARG A 1 92 ? 22.111 9.670 -23.515 1.00 93.06 92 ARG A O 1
ATOM 703 N N . ASP A 1 93 ? 21.170 11.518 -22.646 1.00 92.50 93 ASP A N 1
ATOM 704 C CA . ASP A 1 93 ? 22.366 11.985 -21.949 1.00 92.50 93 ASP A CA 1
ATOM 705 C C . ASP A 1 93 ? 22.771 10.985 -20.844 1.00 92.50 93 ASP A C 1
ATOM 707 O O . ASP A 1 93 ? 23.943 10.616 -20.760 1.00 92.50 93 ASP A O 1
ATOM 711 N N . ALA A 1 94 ? 21.803 10.438 -20.101 1.00 89.44 94 ALA A N 1
ATOM 712 C CA . ALA A 1 94 ? 22.025 9.375 -19.119 1.00 89.44 94 ALA A CA 1
ATOM 713 C C . ALA A 1 94 ? 22.513 8.062 -19.763 1.00 89.44 94 ALA A C 1
ATOM 715 O O . ALA A 1 94 ? 23.458 7.447 -19.270 1.00 89.44 94 ALA A O 1
ATOM 716 N N . ALA A 1 95 ? 21.943 7.650 -20.903 1.00 91.56 95 ALA A N 1
ATOM 717 C CA . ALA A 1 95 ? 22.391 6.452 -21.622 1.00 91.56 95 ALA A CA 1
ATOM 718 C C . ALA A 1 95 ? 23.839 6.584 -22.117 1.00 91.56 95 ALA A C 1
ATOM 720 O O . ALA A 1 95 ? 24.610 5.627 -22.037 1.00 91.56 95 ALA A O 1
ATOM 721 N N . MET A 1 96 ? 24.229 7.782 -22.574 1.00 91.94 96 MET A N 1
ATOM 722 C CA . MET A 1 96 ? 25.610 8.081 -22.964 1.00 91.94 96 MET A CA 1
ATOM 723 C C . MET A 1 96 ? 26.569 8.012 -21.771 1.00 91.94 96 MET A C 1
ATOM 725 O O . MET A 1 96 ? 27.634 7.408 -21.891 1.00 91.94 96 MET A O 1
ATOM 729 N N . GLN A 1 97 ? 26.197 8.590 -20.624 1.00 91.44 97 GLN A N 1
ATOM 730 C CA . GLN A 1 97 ? 27.014 8.550 -19.405 1.00 91.44 97 GLN A CA 1
ATOM 731 C C . GLN A 1 97 ? 27.177 7.126 -18.859 1.00 91.44 97 GLN A C 1
ATOM 733 O O . GLN A 1 97 ? 28.281 6.734 -18.489 1.00 91.44 97 GLN A O 1
ATOM 738 N N . ALA A 1 98 ? 26.101 6.337 -18.864 1.00 86.81 98 ALA A N 1
ATOM 739 C CA . ALA A 1 98 ? 26.099 4.941 -18.430 1.00 86.81 98 ALA A CA 1
ATOM 740 C C . ALA A 1 98 ? 26.675 3.964 -19.478 1.00 86.81 98 ALA A C 1
ATOM 742 O O . ALA A 1 98 ? 26.740 2.765 -19.218 1.00 86.81 98 ALA A O 1
ATOM 743 N N . GLN A 1 99 ? 27.082 4.457 -20.656 1.00 92.88 99 GLN A N 1
ATOM 744 C CA . GLN A 1 99 ? 27.633 3.663 -21.763 1.00 92.88 99 GLN A CA 1
ATOM 745 C C . GLN A 1 99 ? 26.749 2.465 -22.169 1.00 92.88 99 GLN A C 1
ATOM 747 O O . GLN A 1 99 ? 27.248 1.400 -22.535 1.00 92.88 99 GLN A O 1
ATOM 752 N N . THR A 1 100 ? 25.427 2.638 -22.127 1.00 92.44 100 THR A N 1
ATOM 753 C CA . THR A 1 100 ? 24.433 1.601 -22.452 1.00 92.44 100 THR A CA 1
ATOM 754 C C . THR A 1 100 ? 23.548 2.036 -23.619 1.00 92.44 100 THR A C 1
ATOM 756 O O . THR A 1 100 ? 23.537 3.200 -24.032 1.00 92.44 100 THR A O 1
ATOM 759 N N . ARG A 1 101 ? 22.788 1.097 -24.189 1.00 91.81 101 ARG A N 1
ATOM 760 C CA . ARG A 1 101 ? 21.796 1.428 -25.212 1.00 91.81 101 ARG A CA 1
ATOM 761 C C . ARG A 1 101 ? 20.646 2.198 -24.570 1.00 91.81 101 ARG A C 1
ATOM 763 O O . ARG A 1 101 ? 20.163 1.843 -23.499 1.00 91.81 101 ARG A O 1
ATOM 770 N N . LEU A 1 102 ? 20.142 3.207 -25.279 1.00 91.19 102 LEU A N 1
ATOM 771 C CA . LEU A 1 102 ? 19.001 4.010 -24.830 1.00 91.19 102 LEU A CA 1
ATOM 772 C C . LEU A 1 102 ? 17.796 3.144 -24.429 1.00 91.19 102 LEU A C 1
ATOM 774 O O . LEU A 1 102 ? 17.138 3.420 -23.432 1.00 91.19 102 LEU A O 1
ATOM 778 N N . SER A 1 103 ? 17.516 2.092 -25.196 1.00 90.38 103 SER A N 1
ATOM 779 C CA . SER A 1 103 ? 16.412 1.164 -24.948 1.00 90.38 103 SER A CA 1
ATOM 780 C C . SER A 1 103 ? 16.600 0.307 -23.696 1.00 90.38 103 SER A C 1
ATOM 782 O O . SER A 1 103 ? 15.623 0.019 -23.006 1.00 90.38 103 SER A O 1
ATOM 784 N N . GLU A 1 104 ? 17.836 -0.082 -23.382 1.00 90.88 104 GLU A N 1
ATOM 785 C CA . GLU A 1 104 ? 18.176 -0.853 -22.184 1.00 90.88 104 GLU A CA 1
ATOM 786 C C . GLU A 1 104 ? 18.004 0.005 -20.929 1.00 90.88 104 GLU A C 1
ATOM 788 O O . GLU A 1 104 ? 17.293 -0.407 -20.011 1.00 90.88 104 GLU A O 1
ATOM 793 N N . LEU A 1 105 ? 18.542 1.232 -20.934 1.00 90.56 105 LEU A N 1
ATOM 794 C CA . LEU A 1 105 ? 18.323 2.193 -19.850 1.00 90.56 105 LEU A CA 1
ATOM 795 C C . LEU A 1 105 ? 16.834 2.516 -19.678 1.00 90.56 105 LEU A C 1
ATOM 797 O O . LEU A 1 105 ? 16.317 2.504 -18.565 1.00 90.56 105 LEU A O 1
ATOM 801 N N . ALA A 1 106 ? 16.128 2.770 -20.782 1.00 91.75 106 ALA A N 1
ATOM 802 C CA . ALA A 1 106 ? 14.701 3.067 -20.761 1.00 91.75 106 ALA A CA 1
ATOM 803 C C . ALA A 1 106 ? 13.889 1.918 -20.145 1.00 91.75 106 ALA A C 1
ATOM 805 O O . ALA A 1 106 ? 13.014 2.149 -19.310 1.00 91.75 106 ALA A O 1
ATOM 806 N N . ARG A 1 107 ? 14.201 0.669 -20.513 1.00 91.31 107 ARG A N 1
ATOM 807 C CA . ARG A 1 107 ? 13.580 -0.518 -19.916 1.00 91.31 107 ARG A CA 1
ATOM 808 C C . ARG A 1 107 ? 13.851 -0.591 -18.416 1.00 91.31 107 ARG A C 1
ATOM 810 O O . ARG A 1 107 ? 12.915 -0.822 -17.655 1.00 91.31 107 ARG A O 1
ATOM 817 N N . HIS A 1 108 ? 15.100 -0.401 -18.000 1.00 87.69 108 HIS A N 1
ATOM 818 C CA . HIS A 1 108 ? 15.490 -0.466 -16.592 1.00 87.69 108 HIS A CA 1
ATOM 819 C C . HIS A 1 108 ? 14.779 0.601 -15.754 1.00 87.69 108 HIS A C 1
ATOM 821 O O . HIS A 1 108 ? 14.176 0.266 -14.737 1.00 87.69 108 HIS A O 1
ATOM 827 N N . LEU A 1 109 ? 14.736 1.843 -16.239 1.00 87.62 109 LEU A N 1
ATOM 828 C CA . LEU A 1 109 ? 14.033 2.951 -15.591 1.00 87.62 109 LEU A CA 1
ATOM 829 C C . LEU A 1 109 ? 12.537 2.662 -15.425 1.00 87.62 109 LEU A C 1
ATOM 831 O O . LEU A 1 109 ? 11.988 2.845 -14.338 1.00 87.62 109 LEU A O 1
ATOM 835 N N . VAL A 1 110 ? 11.869 2.184 -16.482 1.00 89.38 110 VAL A N 1
ATOM 836 C CA . VAL A 1 110 ? 10.437 1.844 -16.414 1.00 89.38 110 VAL A CA 1
ATOM 837 C C . VAL A 1 110 ? 10.200 0.727 -15.399 1.00 89.38 110 VAL A C 1
ATOM 839 O O . VAL A 1 110 ? 9.311 0.847 -14.562 1.00 89.38 110 VAL A O 1
ATOM 842 N N . GLN A 1 111 ? 11.024 -0.322 -15.408 1.00 87.31 111 GLN A N 1
ATOM 843 C CA . GLN A 1 111 ? 10.901 -1.435 -14.461 1.00 87.31 111 GLN A CA 1
ATOM 844 C C . GLN A 1 111 ? 11.138 -1.002 -13.006 1.00 87.31 111 GLN A C 1
ATOM 846 O O . GLN A 1 111 ? 10.417 -1.438 -12.107 1.00 87.31 111 GLN A O 1
ATOM 851 N N . GLN A 1 112 ? 12.123 -0.134 -12.756 1.00 84.25 112 GLN A N 1
ATOM 852 C CA . GLN A 1 112 ? 12.364 0.442 -11.431 1.00 84.25 112 GLN A CA 1
ATOM 853 C C . GLN A 1 112 ? 11.163 1.265 -10.953 1.00 84.25 112 GLN A C 1
ATOM 855 O O . GLN A 1 112 ? 10.729 1.117 -9.808 1.00 84.25 112 GLN A O 1
ATOM 860 N N . HIS A 1 113 ? 10.604 2.101 -11.832 1.00 86.12 113 HIS A N 1
ATOM 861 C CA . HIS A 1 113 ? 9.431 2.912 -11.529 1.00 86.12 113 HIS A CA 1
ATOM 862 C C . HIS A 1 113 ? 8.206 2.047 -11.204 1.00 86.12 113 HIS A C 1
ATOM 864 O O . HIS A 1 113 ? 7.594 2.218 -10.151 1.00 86.12 113 HIS A O 1
ATOM 870 N N . GLU A 1 114 ? 7.887 1.075 -12.060 1.00 88.31 114 GLU A N 1
ATOM 871 C CA . GLU A 1 114 ? 6.759 0.152 -11.876 1.00 88.31 114 GLU A CA 1
ATOM 872 C C . GLU A 1 114 ? 6.870 -0.639 -10.572 1.00 88.31 114 GLU A C 1
ATOM 874 O O . GLU A 1 114 ? 5.884 -0.845 -9.865 1.00 88.31 114 GLU A O 1
ATOM 879 N N . ARG A 1 115 ? 8.089 -1.032 -10.199 1.00 85.94 115 ARG A N 1
ATOM 880 C CA . ARG A 1 115 ? 8.341 -1.705 -8.927 1.00 85.94 115 ARG A CA 1
ATOM 881 C C . ARG A 1 115 ? 8.134 -0.786 -7.726 1.00 85.94 115 ARG A C 1
ATOM 883 O O . ARG A 1 115 ? 7.562 -1.220 -6.726 1.00 85.94 115 ARG A O 1
ATOM 890 N N . ALA A 1 116 ? 8.605 0.458 -7.797 1.00 85.25 116 ALA A N 1
ATOM 891 C CA . ALA A 1 116 ? 8.380 1.440 -6.741 1.00 85.25 116 ALA A CA 1
ATOM 892 C C . ALA A 1 116 ? 6.879 1.735 -6.569 1.00 85.25 116 ALA A C 1
ATOM 894 O O . ALA A 1 116 ? 6.396 1.785 -5.436 1.00 85.25 116 ALA A O 1
ATOM 895 N N . GLU A 1 117 ? 6.138 1.845 -7.677 1.00 89.62 117 GLU A N 1
ATOM 896 C CA . GLU A 1 117 ? 4.678 1.981 -7.681 1.00 89.62 117 GLU A CA 1
ATOM 897 C C . GLU A 1 117 ? 4.007 0.755 -7.035 1.00 89.62 117 GLU A C 1
ATOM 899 O O . GLU A 1 117 ? 3.158 0.897 -6.151 1.00 89.62 117 GLU A O 1
ATOM 904 N N . ALA A 1 118 ? 4.422 -0.460 -7.407 1.00 91.94 118 ALA A N 1
ATOM 905 C CA . ALA A 1 118 ? 3.885 -1.690 -6.830 1.00 91.94 118 ALA A CA 1
ATOM 906 C C . ALA A 1 118 ? 4.132 -1.782 -5.313 1.00 91.94 118 ALA A C 1
ATOM 908 O O . ALA A 1 118 ? 3.220 -2.121 -4.558 1.00 91.94 118 ALA A O 1
ATOM 909 N N . LEU A 1 119 ? 5.337 -1.438 -4.845 1.00 90.44 119 LEU A N 1
ATOM 910 C CA . LEU A 1 119 ? 5.671 -1.407 -3.417 1.00 90.44 119 LEU A CA 1
ATOM 911 C C . LEU A 1 119 ? 4.811 -0.406 -2.644 1.00 90.44 119 LEU A C 1
ATOM 913 O O . LEU A 1 119 ? 4.341 -0.714 -1.547 1.00 90.44 119 LEU A O 1
ATOM 917 N N . GLU A 1 120 ? 4.596 0.785 -3.201 1.00 89.81 120 GLU A N 1
ATOM 918 C CA . GLU A 1 120 ? 3.775 1.809 -2.560 1.00 89.81 120 GLU A CA 1
ATOM 919 C C . GLU A 1 120 ? 2.318 1.356 -2.435 1.00 89.81 120 GLU A C 1
ATOM 921 O O . GLU A 1 120 ? 1.741 1.429 -1.347 1.00 89.81 120 GLU A O 1
ATOM 926 N N . ARG A 1 121 ? 1.750 0.804 -3.512 1.00 94.12 121 ARG A N 1
ATOM 927 C CA . ARG A 1 121 ? 0.369 0.305 -3.534 1.00 94.12 121 ARG A CA 1
ATOM 928 C C . ARG A 1 121 ? 0.172 -0.889 -2.610 1.00 94.12 121 ARG A C 1
ATOM 930 O O . ARG A 1 121 ? -0.777 -0.887 -1.830 1.00 94.12 121 ARG A O 1
ATOM 937 N N . ALA A 1 122 ? 1.078 -1.868 -2.630 1.00 93.62 122 ALA A N 1
ATOM 938 C CA . ALA A 1 122 ? 1.049 -2.998 -1.699 1.00 93.62 122 ALA A CA 1
ATOM 939 C C . ALA A 1 122 ? 1.177 -2.517 -0.241 1.00 93.62 122 ALA A C 1
ATOM 941 O O . ALA A 1 122 ? 0.436 -2.952 0.642 1.00 93.62 122 ALA A O 1
ATOM 942 N N . GLY A 1 123 ? 2.057 -1.541 0.006 1.00 92.88 123 GLY A N 1
ATOM 943 C CA . GLY A 1 123 ? 2.208 -0.900 1.306 1.00 92.88 123 GLY A CA 1
ATOM 944 C C . GLY A 1 123 ? 0.946 -0.173 1.775 1.00 92.88 123 GLY A C 1
ATOM 945 O O . GLY A 1 123 ? 0.595 -0.269 2.952 1.00 92.88 123 GLY A O 1
ATOM 946 N N . ALA A 1 124 ? 0.248 0.511 0.867 1.00 94.56 124 ALA A N 1
ATOM 947 C CA . ALA A 1 124 ? -0.987 1.229 1.156 1.00 94.56 124 ALA A CA 1
ATOM 948 C C . ALA A 1 124 ? -2.124 0.293 1.592 1.00 94.56 124 ALA A C 1
ATOM 950 O O . ALA A 1 124 ? -2.873 0.669 2.492 1.00 94.56 124 ALA A O 1
ATOM 951 N N . GLN A 1 125 ? -2.219 -0.930 1.050 1.00 95.12 125 GLN A N 1
ATOM 952 C CA . GLN A 1 125 ? -3.255 -1.895 1.459 1.00 95.12 125 GLN A CA 1
ATOM 953 C C . GLN A 1 125 ? -3.181 -2.246 2.944 1.00 95.12 125 GLN A C 1
ATOM 955 O O . GLN A 1 125 ? -4.210 -2.295 3.621 1.00 95.12 125 GLN A O 1
ATOM 960 N N . ARG A 1 126 ? -1.963 -2.396 3.483 1.00 96.19 126 ARG A N 1
ATOM 961 C CA . ARG A 1 126 ? -1.754 -2.622 4.920 1.00 96.19 126 ARG A CA 1
ATOM 962 C C . ARG A 1 126 ? -2.377 -1.496 5.737 1.00 96.19 126 ARG A C 1
ATOM 964 O O . ARG A 1 126 ? -3.175 -1.756 6.628 1.00 96.19 126 ARG A O 1
ATOM 971 N N . MET A 1 127 ? -2.063 -0.245 5.404 1.00 96.94 127 MET A N 1
ATOM 972 C CA . MET A 1 127 ? -2.607 0.922 6.103 1.00 96.94 127 MET A CA 1
ATOM 973 C C . MET A 1 127 ? -4.131 1.028 5.948 1.00 96.94 127 MET A C 1
ATOM 975 O O . MET A 1 127 ? -4.829 1.200 6.947 1.00 96.94 127 MET A O 1
ATOM 979 N N . LEU A 1 128 ? -4.653 0.878 4.725 1.00 98.12 128 LEU A N 1
ATOM 980 C CA . LEU A 1 128 ? -6.081 1.014 4.430 1.00 98.12 128 LEU A CA 1
ATOM 981 C C . LEU A 1 128 ? -6.918 -0.055 5.150 1.00 98.12 128 LEU A C 1
ATOM 983 O O . LEU A 1 128 ? -7.990 0.269 5.656 1.00 98.12 128 LEU A O 1
ATOM 987 N N . SER A 1 129 ? -6.407 -1.286 5.286 1.00 97.94 129 SER A N 1
ATOM 988 C CA . SER A 1 129 ? -7.065 -2.343 6.070 1.00 97.94 129 SER A CA 1
ATOM 989 C C . SER A 1 129 ? -7.284 -1.928 7.532 1.00 97.94 129 SER A C 1
ATOM 991 O O . SER A 1 129 ? -8.378 -2.085 8.074 1.00 97.94 129 SER A O 1
ATOM 993 N N . GLN A 1 130 ? -6.274 -1.310 8.155 1.00 97.50 130 GLN A N 1
ATOM 994 C CA . GLN A 1 130 ? -6.359 -0.851 9.541 1.00 97.50 130 GLN A CA 1
ATOM 995 C C . GLN A 1 130 ? -7.201 0.421 9.668 1.00 97.50 130 GLN A C 1
ATOM 997 O O . GLN A 1 130 ? -7.941 0.561 10.641 1.00 97.50 130 GLN A O 1
ATOM 1002 N N . ARG A 1 131 ? -7.143 1.325 8.677 1.00 98.12 131 ARG A N 1
ATOM 1003 C CA . ARG A 1 131 ? -7.995 2.524 8.612 1.00 98.12 131 ARG A CA 1
ATOM 1004 C C . ARG A 1 131 ? -9.476 2.149 8.538 1.00 98.12 131 ARG A C 1
ATOM 1006 O O . ARG A 1 131 ? -10.273 2.745 9.255 1.00 98.12 131 ARG A O 1
ATOM 1013 N N . LEU A 1 132 ? -9.846 1.140 7.745 1.00 97.81 132 LEU A N 1
ATOM 1014 C CA . LEU A 1 132 ? -11.228 0.649 7.668 1.00 97.81 132 LEU A CA 1
ATOM 1015 C C . LEU A 1 132 ? -11.746 0.176 9.029 1.00 97.81 132 LEU A C 1
ATOM 1017 O O . LEU A 1 132 ? -12.834 0.588 9.438 1.00 97.81 132 LEU A O 1
ATOM 1021 N N . LEU A 1 133 ? -10.958 -0.619 9.762 1.00 96.94 133 LEU A N 1
ATOM 1022 C CA . LEU A 1 133 ? -11.360 -1.060 11.098 1.00 96.94 133 LEU A CA 1
ATOM 1023 C C . LEU A 1 133 ? -11.385 0.093 12.109 1.00 96.94 133 LEU A C 1
ATOM 1025 O O . LEU A 1 133 ? -12.306 0.181 12.919 1.00 96.94 133 LEU A O 1
ATOM 1029 N N . ARG A 1 134 ? -10.417 1.016 12.047 1.00 96.38 134 ARG A N 1
ATOM 1030 C CA . ARG A 1 134 ? -10.414 2.230 12.878 1.00 96.38 134 ARG A CA 1
ATOM 1031 C C . ARG A 1 134 ? -11.708 3.025 12.686 1.00 96.38 134 ARG A C 1
ATOM 1033 O O . ARG A 1 134 ? -12.328 3.432 13.665 1.00 96.38 134 ARG A O 1
ATOM 1040 N N . LEU A 1 135 ? -12.128 3.224 11.437 1.00 96.75 135 LEU A N 1
ATOM 1041 C CA . LEU A 1 135 ? -13.368 3.923 11.093 1.00 96.75 135 LEU A CA 1
ATOM 1042 C C . LEU A 1 135 ? -14.616 3.148 11.545 1.00 96.75 135 LEU A C 1
ATOM 1044 O O . LEU A 1 135 ? -15.587 3.759 11.985 1.00 96.75 135 LEU A O 1
ATOM 1048 N N . GLN A 1 136 ? -14.570 1.815 11.512 1.00 95.81 136 GLN A N 1
ATOM 1049 C CA . GLN A 1 136 ? -15.645 0.964 12.024 1.00 95.81 136 GLN A CA 1
ATOM 1050 C C . GLN A 1 136 ? -15.808 1.111 13.545 1.00 95.81 136 GLN A C 1
ATOM 1052 O O . GLN A 1 136 ? -16.921 1.290 14.041 1.00 95.81 136 GLN A O 1
ATOM 1057 N N . ALA A 1 137 ? -14.699 1.111 14.289 1.00 95.00 137 ALA A N 1
ATOM 1058 C CA . ALA A 1 137 ? -14.696 1.383 15.725 1.00 95.00 137 ALA A CA 1
ATOM 1059 C C . ALA A 1 137 ? -15.186 2.811 16.030 1.00 95.00 137 ALA A C 1
ATOM 1061 O O . ALA A 1 137 ? -16.002 3.013 16.930 1.00 95.00 137 ALA A O 1
ATOM 1062 N N . GLN A 1 138 ? -14.755 3.797 15.237 1.00 94.81 138 GLN A N 1
ATOM 1063 C CA . GLN A 1 138 ? -15.211 5.184 15.338 1.00 94.81 138 GLN A CA 1
ATOM 1064 C C . GLN A 1 138 ? -16.742 5.297 15.175 1.00 94.81 138 GLN A C 1
ATOM 1066 O O . GLN A 1 138 ? -17.400 5.963 15.979 1.00 94.81 138 GLN A O 1
ATOM 1071 N N . ALA A 1 139 ? -17.322 4.606 14.188 1.00 93.88 139 ALA A N 1
ATOM 1072 C CA . ALA A 1 139 ? -18.767 4.579 13.962 1.00 93.88 139 ALA A CA 1
ATOM 1073 C C . ALA A 1 139 ? -19.534 3.939 15.137 1.00 93.88 139 ALA A C 1
ATOM 1075 O O . ALA A 1 139 ? -20.541 4.488 15.583 1.00 93.88 139 ALA A O 1
ATOM 1076 N N . LEU A 1 140 ? -19.030 2.835 15.702 1.00 94.44 140 LEU A N 1
ATOM 1077 C CA . LEU A 1 140 ? -19.626 2.154 16.866 1.00 94.44 140 LEU A CA 1
ATOM 1078 C C . LEU A 1 140 ? -19.580 2.971 18.166 1.00 94.44 140 LEU A C 1
ATOM 1080 O O . LEU A 1 140 ? -20.362 2.720 19.088 1.00 94.44 140 LEU A O 1
ATOM 1084 N N . LEU A 1 141 ? -18.662 3.934 18.247 1.00 93.88 141 LEU A N 1
ATOM 1085 C CA . LEU A 1 141 ? -18.578 4.916 19.327 1.00 93.88 141 LEU A CA 1
ATOM 1086 C C . LEU A 1 141 ? -19.470 6.147 19.078 1.00 93.88 141 LEU A C 1
ATOM 1088 O O . LEU A 1 141 ? -19.525 7.037 19.926 1.00 93.88 141 LEU A O 1
ATOM 1092 N N . GLY A 1 142 ? -20.165 6.218 17.936 1.00 93.56 142 GLY A N 1
ATOM 1093 C CA . GLY A 1 142 ? -21.019 7.349 17.563 1.00 93.56 142 GLY A CA 1
ATOM 1094 C C . GLY A 1 142 ? -20.242 8.624 17.223 1.00 93.56 142 GLY A C 1
ATOM 1095 O O . GLY A 1 142 ? -20.784 9.724 17.317 1.00 93.56 142 GLY A O 1
ATOM 1096 N N . LEU A 1 143 ? -18.965 8.501 16.854 1.00 92.75 143 LEU A N 1
ATOM 1097 C CA . LEU A 1 143 ? -18.077 9.634 16.599 1.00 92.75 143 LEU A CA 1
ATOM 1098 C C . LEU A 1 143 ? -18.130 10.020 15.115 1.00 92.75 143 LEU A C 1
ATOM 1100 O O . LEU A 1 143 ? -17.420 9.446 14.294 1.00 92.75 143 LEU A O 1
ATOM 1104 N N . GLU A 1 144 ? -18.951 11.009 14.763 1.00 92.06 144 GLU A N 1
ATOM 1105 C CA . GLU A 1 144 ? -19.101 11.484 13.373 1.00 92.06 144 GLU A CA 1
ATOM 1106 C C . GLU A 1 144 ? -19.394 10.340 12.368 1.00 92.06 144 GLU A C 1
ATOM 1108 O O . GLU A 1 144 ? -18.644 10.150 11.406 1.00 92.06 144 GLU A O 1
ATOM 1113 N N . PRO A 1 145 ? -20.470 9.548 12.560 1.00 89.94 145 PRO A N 1
ATOM 1114 C CA . PRO A 1 145 ? -20.702 8.313 11.801 1.00 89.94 145 PRO A CA 1
ATOM 1115 C C . PRO A 1 145 ? -20.834 8.540 10.287 1.00 89.94 145 PRO A C 1
ATOM 1117 O O . PRO A 1 145 ? -20.371 7.716 9.503 1.00 89.94 145 PRO A O 1
ATOM 1120 N N . ALA A 1 146 ? -21.398 9.675 9.862 1.00 92.31 146 ALA A N 1
ATOM 1121 C CA . ALA A 1 146 ? -21.504 10.026 8.445 1.00 92.31 146 ALA A CA 1
ATOM 1122 C C . ALA A 1 146 ? -20.128 10.286 7.804 1.00 92.31 146 ALA A C 1
ATOM 1124 O O . ALA A 1 146 ? -19.847 9.790 6.714 1.00 92.31 146 ALA A O 1
ATOM 1125 N N . ALA A 1 147 ? -19.247 11.016 8.497 1.00 92.56 147 ALA A N 1
ATOM 1126 C CA . ALA A 1 147 ? -17.882 11.245 8.031 1.00 92.56 147 ALA A CA 1
ATOM 1127 C C . ALA A 1 147 ? -17.074 9.938 8.030 1.00 92.56 147 ALA A C 1
ATOM 1129 O O . ALA A 1 147 ? -16.339 9.671 7.080 1.00 92.56 147 ALA A O 1
ATOM 1130 N N . ALA A 1 148 ? -17.251 9.094 9.053 1.00 93.50 148 ALA A N 1
ATOM 1131 C CA . ALA A 1 148 ? -16.609 7.786 9.112 1.00 93.50 148 ALA A CA 1
ATOM 1132 C C . ALA A 1 148 ? -17.013 6.898 7.921 1.00 93.50 148 ALA A C 1
ATOM 1134 O O . ALA A 1 148 ? -16.139 6.340 7.262 1.00 93.50 148 ALA A O 1
ATOM 1135 N N . ALA A 1 149 ? -18.307 6.839 7.588 1.00 93.56 149 ALA A N 1
ATOM 1136 C CA . ALA A 1 149 ? -18.815 6.080 6.445 1.00 93.56 149 ALA A CA 1
ATOM 1137 C C . ALA A 1 149 ? -18.262 6.589 5.100 1.00 93.56 149 ALA A C 1
ATOM 1139 O O . ALA A 1 149 ? -17.869 5.790 4.248 1.00 93.56 149 ALA A O 1
ATOM 1140 N N . ALA A 1 150 ? -18.160 7.911 4.915 1.00 95.81 150 ALA A N 1
ATOM 1141 C CA . ALA A 1 150 ? -17.564 8.490 3.710 1.00 95.81 150 ALA A CA 1
ATOM 1142 C C . ALA A 1 150 ? -16.084 8.091 3.552 1.00 95.81 150 ALA A C 1
ATOM 1144 O O . ALA A 1 150 ? -15.665 7.658 2.477 1.00 95.81 150 ALA A O 1
ATOM 1145 N N . LEU A 1 151 ? -15.301 8.160 4.635 1.00 95.69 151 LEU A N 1
ATOM 1146 C CA . LEU A 1 151 ? -13.892 7.750 4.630 1.00 95.69 151 LEU A CA 1
ATOM 1147 C C . LEU A 1 151 ? -13.724 6.229 4.469 1.00 95.69 151 LEU A C 1
ATOM 1149 O O . LEU A 1 151 ? -12.713 5.780 3.922 1.00 95.69 151 LEU A O 1
ATOM 1153 N N . GLN A 1 152 ? -14.695 5.421 4.914 1.00 96.38 152 GLN A N 1
ATOM 1154 C CA . GLN A 1 152 ? -14.704 3.975 4.669 1.00 96.38 152 GLN A CA 1
ATOM 1155 C C . GLN A 1 152 ? -14.893 3.678 3.184 1.00 96.38 152 GLN A C 1
ATOM 1157 O O . GLN A 1 152 ? -14.110 2.916 2.618 1.00 96.38 152 GLN A O 1
ATOM 1162 N N . ALA A 1 153 ? -15.873 4.320 2.543 1.00 96.75 153 ALA A N 1
ATOM 1163 C CA . ALA A 1 153 ? -16.111 4.178 1.110 1.00 96.75 153 ALA A CA 1
ATOM 1164 C C . ALA A 1 153 ? -14.891 4.622 0.284 1.00 96.75 153 ALA A C 1
ATOM 1166 O O . ALA A 1 153 ? -14.459 3.901 -0.613 1.00 96.75 153 ALA A O 1
ATOM 1167 N N . GLU A 1 154 ? -14.273 5.757 0.636 1.00 97.81 154 GLU A N 1
ATOM 1168 C CA . GLU A 1 154 ? -13.026 6.219 0.009 1.00 97.81 154 GLU A CA 1
ATOM 1169 C C . GLU A 1 154 ? -11.894 5.191 0.176 1.00 97.81 154 GLU A C 1
ATOM 1171 O O . GLU A 1 154 ? -11.194 4.863 -0.782 1.00 97.81 154 GLU A O 1
ATOM 1176 N N . SER A 1 155 ? -11.718 4.649 1.385 1.00 98.00 155 SER A N 1
ATOM 1177 C CA . SER A 1 155 ? -10.669 3.661 1.665 1.00 98.00 155 SER A CA 1
ATOM 1178 C C . SER A 1 155 ? -10.880 2.368 0.878 1.00 98.00 155 SER A C 1
ATOM 1180 O O . SER A 1 155 ? -9.918 1.838 0.326 1.00 98.00 155 SER A O 1
ATOM 1182 N N . ALA A 1 156 ? -12.122 1.888 0.781 1.00 98.19 156 ALA A N 1
ATOM 1183 C CA . ALA A 1 156 ? -12.477 0.709 -0.004 1.00 98.19 156 ALA A CA 1
ATOM 1184 C C . ALA A 1 156 ? -12.195 0.915 -1.501 1.00 98.19 156 ALA A C 1
ATOM 1186 O O . ALA A 1 156 ? -11.499 0.103 -2.110 1.00 98.19 156 ALA A O 1
ATOM 1187 N N . ALA A 1 157 ? -12.628 2.046 -2.067 1.00 98.38 157 ALA A N 1
ATOM 1188 C CA . ALA A 1 157 ? -12.364 2.385 -3.466 1.00 98.38 157 ALA A CA 1
ATOM 1189 C C . ALA A 1 157 ? -10.856 2.481 -3.765 1.00 98.38 157 ALA A C 1
ATOM 1191 O O . ALA A 1 157 ? -10.385 2.029 -4.810 1.00 98.38 157 ALA A O 1
ATOM 1192 N N . ARG A 1 158 ? -10.066 3.022 -2.826 1.00 98.25 158 ARG A N 1
ATOM 1193 C CA . ARG A 1 158 ? -8.599 3.058 -2.943 1.00 98.25 158 ARG A CA 1
ATOM 1194 C C . ARG A 1 158 ? -7.982 1.661 -2.918 1.00 98.25 158 ARG A C 1
ATOM 1196 O O . ARG A 1 158 ? -7.052 1.420 -3.688 1.00 98.25 158 ARG A O 1
ATOM 1203 N N . ILE A 1 159 ? -8.481 0.747 -2.080 1.00 98.50 159 ILE A N 1
ATOM 1204 C CA . ILE A 1 159 ? -8.014 -0.648 -2.071 1.00 98.50 159 ILE A CA 1
ATOM 1205 C C . ILE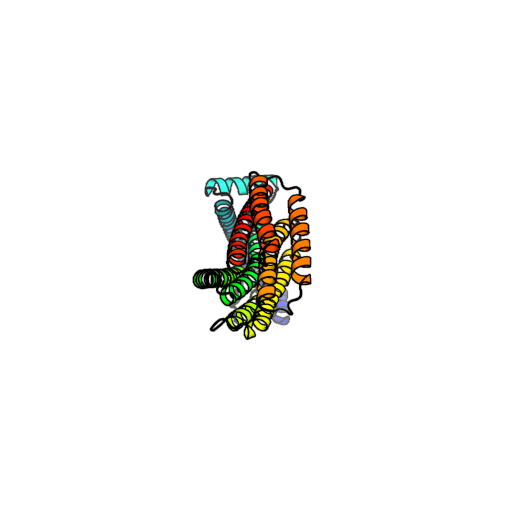 A 1 159 ? -8.277 -1.298 -3.429 1.00 98.50 159 ILE A C 1
ATOM 1207 O O . ILE A 1 159 ? -7.357 -1.876 -4.006 1.00 98.50 159 ILE A O 1
ATOM 1211 N N . GLU A 1 160 ? -9.486 -1.156 -3.968 1.00 98.44 160 GLU A N 1
ATOM 1212 C CA . GLU A 1 160 ? -9.874 -1.729 -5.261 1.00 98.44 160 GLU A CA 1
ATOM 1213 C C . GLU A 1 160 ? -9.019 -1.188 -6.413 1.00 98.44 160 GLU A C 1
ATOM 1215 O O . GLU A 1 160 ? -8.447 -1.968 -7.178 1.00 98.44 160 GLU A O 1
ATOM 1220 N N . ALA A 1 161 ? -8.836 0.135 -6.484 1.00 98.50 161 ALA A N 1
ATOM 1221 C CA . ALA A 1 161 ? -7.976 0.768 -7.483 1.00 98.50 161 ALA A CA 1
ATOM 1222 C C . ALA A 1 161 ? -6.515 0.296 -7.376 1.00 98.50 161 ALA A C 1
ATOM 1224 O O . ALA A 1 161 ? -5.842 0.074 -8.386 1.00 98.50 161 ALA A O 1
ATOM 1225 N N . ASN A 1 162 ? -6.015 0.105 -6.153 1.00 98.12 162 ASN A N 1
ATOM 1226 C CA . ASN A 1 162 ? -4.680 -0.433 -5.920 1.00 98.12 162 ASN A CA 1
ATOM 1227 C C . ASN A 1 162 ? -4.557 -1.892 -6.362 1.00 98.12 162 ASN A C 1
ATOM 1229 O O . ASN A 1 162 ? -3.561 -2.231 -6.991 1.00 98.12 162 ASN A O 1
ATOM 1233 N N . LEU A 1 163 ? -5.543 -2.748 -6.075 1.00 98.31 163 LEU A N 1
ATOM 1234 C CA . LEU A 1 163 ? -5.526 -4.151 -6.503 1.00 98.31 163 LEU A CA 1
ATOM 1235 C C . LEU A 1 163 ? -5.589 -4.281 -8.026 1.00 98.31 163 LEU A C 1
ATOM 1237 O O . LEU A 1 163 ? -4.851 -5.089 -8.587 1.00 98.31 163 LEU A O 1
ATOM 1241 N N . ALA A 1 164 ? -6.419 -3.471 -8.689 1.00 98.00 164 ALA A N 1
ATOM 1242 C CA . ALA A 1 164 ? -6.494 -3.433 -10.146 1.00 98.00 164 ALA A CA 1
ATOM 1243 C C . ALA A 1 164 ? -5.140 -3.046 -10.755 1.00 98.00 164 ALA A C 1
ATOM 1245 O O . ALA A 1 164 ? -4.611 -3.759 -11.605 1.00 98.00 164 ALA A O 1
ATOM 1246 N N . ARG A 1 165 ? -4.511 -1.981 -10.245 1.00 97.50 165 ARG A N 1
ATOM 1247 C CA . ARG A 1 165 ? -3.198 -1.572 -10.743 1.00 97.50 165 ARG A CA 1
ATOM 1248 C C . ARG A 1 165 ? -2.094 -2.580 -10.425 1.00 97.50 165 ARG A C 1
ATOM 1250 O O . ARG A 1 165 ? -1.253 -2.845 -11.275 1.00 97.50 165 ARG A O 1
ATOM 1257 N 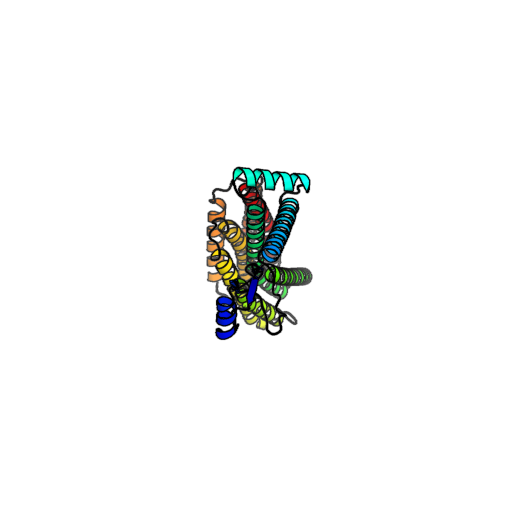N . LEU A 1 166 ? -2.076 -3.157 -9.224 1.00 97.38 166 LEU A N 1
ATOM 1258 C CA . LEU A 1 166 ? -1.119 -4.212 -8.876 1.00 97.38 166 LEU A CA 1
ATOM 1259 C C . LEU A 1 166 ? -1.251 -5.403 -9.830 1.00 97.38 166 LEU A C 1
ATOM 1261 O O . LEU A 1 166 ? -0.250 -5.979 -10.234 1.00 97.38 166 LEU A O 1
ATOM 1265 N N . HIS A 1 167 ? -2.466 -5.744 -10.251 1.00 96.75 167 HIS A N 1
ATOM 1266 C CA . HIS A 1 167 ? -2.676 -6.807 -11.227 1.00 96.75 167 HIS A CA 1
ATOM 1267 C C . HIS A 1 167 ? -2.053 -6.503 -12.601 1.00 96.75 167 HIS A C 1
ATOM 1269 O O . HIS A 1 167 ? -1.573 -7.421 -13.264 1.00 96.75 167 HIS A O 1
ATOM 1275 N N . GLU A 1 168 ? -2.037 -5.234 -13.017 1.00 95.56 168 GLU A N 1
ATOM 1276 C CA . GLU A 1 168 ? -1.372 -4.785 -14.247 1.00 95.56 168 GLU A CA 1
ATOM 1277 C C . GLU A 1 168 ? 0.155 -4.760 -14.116 1.00 95.56 168 GLU A C 1
ATOM 1279 O O . GLU A 1 168 ? 0.852 -5.128 -15.056 1.00 95.56 168 GLU A O 1
ATOM 1284 N N . LEU A 1 169 ? 0.669 -4.318 -12.963 1.00 93.19 169 LEU A N 1
ATOM 1285 C CA . LEU A 1 169 ? 2.105 -4.151 -12.707 1.00 93.19 169 LEU A CA 1
ATOM 1286 C C . LEU A 1 169 ? 2.834 -5.476 -12.446 1.00 93.19 169 LEU A C 1
ATOM 1288 O O . LEU A 1 169 ? 4.032 -5.588 -12.702 1.00 93.19 169 LEU A O 1
ATOM 1292 N N . LEU A 1 170 ? 2.144 -6.463 -11.870 1.00 92.38 170 LEU A N 1
ATOM 1293 C CA . LEU A 1 170 ? 2.756 -7.708 -11.416 1.00 92.38 170 LEU A CA 1
ATOM 1294 C C . LEU A 1 170 ? 2.646 -8.813 -12.465 1.00 92.38 170 LEU A C 1
ATOM 1296 O O . LEU A 1 170 ? 1.603 -9.043 -13.082 1.00 92.38 170 LEU A O 1
ATOM 1300 N N . HIS A 1 171 ? 3.733 -9.561 -12.624 1.00 89.38 171 HIS A N 1
ATOM 1301 C CA . HIS A 1 171 ? 3.847 -10.657 -13.582 1.00 89.38 171 HIS A CA 1
ATOM 1302 C C . HIS A 1 171 ? 4.550 -11.865 -12.948 1.00 89.38 171 HIS A C 1
ATOM 1304 O O . HIS A 1 171 ? 5.254 -11.728 -11.944 1.00 89.38 171 HIS A O 1
ATOM 1310 N N . GLY A 1 172 ? 4.372 -13.048 -13.546 1.00 89.12 172 GLY A N 1
ATOM 1311 C CA . GLY A 1 172 ? 5.013 -14.283 -13.087 1.00 89.12 172 GLY A CA 1
ATOM 1312 C C . GLY A 1 172 ? 4.703 -14.603 -11.613 1.00 89.12 172 GLY A C 1
ATOM 1313 O O . GLY A 1 172 ? 3.574 -14.362 -11.180 1.00 89.12 172 GLY A O 1
ATOM 1314 N N . PRO A 1 173 ? 5.690 -15.071 -10.823 1.00 88.06 173 PRO A N 1
ATOM 1315 C CA . PRO A 1 173 ? 5.489 -15.459 -9.422 1.00 88.06 173 PRO A CA 1
ATOM 1316 C C . PRO A 1 173 ? 4.910 -14.349 -8.534 1.00 88.06 173 PRO A C 1
ATOM 1318 O O . PRO A 1 173 ? 4.110 -14.611 -7.642 1.00 88.06 173 PRO A O 1
ATOM 1321 N N . LEU A 1 174 ? 5.248 -13.079 -8.793 1.00 88.00 174 LEU A N 1
ATOM 1322 C CA . LEU A 1 174 ? 4.703 -11.956 -8.019 1.00 88.00 174 LEU A CA 1
ATOM 1323 C C . LEU A 1 174 ? 3.192 -11.777 -8.230 1.00 88.00 174 LEU A C 1
ATOM 1325 O O . LEU A 1 174 ? 2.501 -11.313 -7.324 1.00 88.00 174 LEU A O 1
ATOM 1329 N N . ARG A 1 175 ? 2.661 -12.158 -9.400 1.00 92.81 175 ARG A N 1
ATOM 1330 C CA . ARG A 1 175 ? 1.216 -12.111 -9.673 1.00 92.81 175 ARG A CA 1
ATOM 1331 C C . ARG A 1 175 ? 0.457 -13.199 -8.914 1.00 92.81 175 ARG A C 1
ATOM 1333 O O . ARG A 1 175 ? -0.691 -12.977 -8.550 1.00 92.81 175 ARG A O 1
ATOM 1340 N N . GLU A 1 176 ? 1.093 -14.332 -8.628 1.00 91.75 176 GLU A N 1
ATOM 1341 C CA . GLU A 1 176 ? 0.500 -15.402 -7.815 1.00 91.75 176 GLU A CA 1
ATOM 1342 C C . GLU A 1 176 ? 0.326 -14.959 -6.354 1.00 91.75 176 GLU A C 1
ATOM 1344 O O . GLU A 1 176 ? -0.719 -15.202 -5.752 1.00 91.75 176 GLU A O 1
ATOM 1349 N N . VAL A 1 177 ? 1.291 -14.200 -5.816 1.00 93.56 177 VAL A N 1
ATOM 1350 C CA . VAL A 1 177 ? 1.229 -13.630 -4.454 1.00 93.56 177 VAL A CA 1
ATOM 1351 C C . VAL A 1 177 ? 0.098 -12.598 -4.299 1.00 93.56 177 VAL A C 1
ATOM 1353 O O . VAL A 1 177 ? -0.388 -12.374 -3.191 1.00 93.56 177 VAL A O 1
ATOM 1356 N N . LEU A 1 178 ? -0.384 -11.994 -5.393 1.00 96.44 178 LEU A N 1
ATOM 1357 C CA . LEU A 1 178 ? -1.514 -11.055 -5.358 1.00 96.44 178 LEU A CA 1
ATOM 1358 C C . LEU A 1 178 ? -2.861 -11.747 -5.073 1.00 96.44 178 LEU A C 1
ATOM 1360 O O . LEU A 1 178 ? -3.748 -11.123 -4.489 1.00 96.44 178 LEU A O 1
ATOM 1364 N N . GLY A 1 179 ? -3.023 -13.024 -5.441 1.00 95.81 179 GLY A N 1
ATOM 1365 C CA . GLY A 1 179 ? -4.277 -13.771 -5.270 1.00 95.81 179 GLY A CA 1
ATOM 1366 C C . GLY A 1 179 ? -4.781 -13.808 -3.817 1.00 95.81 179 GLY A C 1
ATOM 1367 O O . GLY A 1 179 ? -5.915 -13.394 -3.563 1.00 95.81 179 GLY A O 1
ATOM 1368 N N . PRO A 1 180 ? -3.947 -14.209 -2.837 1.00 97.69 180 PRO A N 1
ATOM 1369 C CA . PRO A 1 180 ? -4.299 -14.151 -1.417 1.00 97.69 180 PRO A CA 1
ATOM 1370 C C . PRO A 1 180 ? -4.706 -12.754 -0.926 1.00 97.69 180 PRO A C 1
ATOM 1372 O O . PRO A 1 180 ? -5.627 -12.634 -0.122 1.00 97.69 180 PRO A O 1
ATOM 1375 N N . VAL A 1 181 ? -4.075 -11.688 -1.436 1.00 98.38 181 VAL A N 1
ATOM 1376 C CA . VAL A 1 181 ? -4.434 -10.301 -1.083 1.00 98.38 181 VAL A CA 1
ATOM 1377 C C . VAL A 1 181 ? -5.846 -9.966 -1.576 1.00 98.38 181 VAL A C 1
ATOM 1379 O O . VAL A 1 181 ? -6.644 -9.400 -0.830 1.00 98.38 181 VAL A O 1
ATOM 1382 N N . GLN A 1 182 ? -6.182 -10.350 -2.811 1.00 98.19 182 GLN A N 1
ATOM 1383 C CA . GLN A 1 182 ? -7.520 -10.152 -3.380 1.00 98.19 182 GLN A CA 1
ATOM 1384 C C . GLN A 1 182 ? -8.588 -10.944 -2.613 1.00 98.19 182 GLN A C 1
ATOM 1386 O O . GLN A 1 182 ? -9.667 -10.421 -2.333 1.00 98.19 182 GLN A O 1
ATOM 1391 N N . GLN A 1 183 ? -8.279 -12.181 -2.216 1.00 98.25 183 GLN A N 1
ATOM 1392 C CA . GLN A 1 183 ? -9.175 -13.000 -1.401 1.00 98.25 183 GLN A CA 1
ATOM 1393 C C . GLN A 1 183 ? -9.409 -12.385 -0.014 1.00 98.25 183 GLN A C 1
ATOM 1395 O O . GLN A 1 183 ? -10.555 -12.289 0.429 1.00 98.25 183 GLN A O 1
ATOM 1400 N N . ALA A 1 184 ? -8.343 -11.948 0.662 1.00 98.50 184 ALA A N 1
ATOM 1401 C CA . ALA A 1 184 ? -8.440 -11.303 1.969 1.00 98.50 184 ALA A CA 1
ATOM 1402 C C . ALA A 1 184 ? -9.251 -9.997 1.899 1.00 98.50 184 ALA A C 1
ATOM 1404 O O . ALA A 1 184 ? -10.032 -9.704 2.804 1.00 98.50 184 ALA A O 1
ATOM 1405 N N . TRP A 1 185 ? -9.136 -9.242 0.798 1.00 98.62 185 TRP A N 1
ATOM 1406 C CA . TRP A 1 185 ? -9.983 -8.074 0.560 1.00 98.62 185 TRP A CA 1
ATOM 1407 C C . TRP A 1 185 ? -11.468 -8.443 0.467 1.00 98.62 185 TRP A C 1
ATOM 1409 O O . TRP A 1 185 ? -12.277 -7.857 1.184 1.00 98.62 185 TRP A O 1
ATOM 1419 N N . GLY A 1 186 ? -11.825 -9.462 -0.322 1.00 98.31 186 GLY A N 1
ATOM 1420 C CA . GLY A 1 186 ? -13.214 -9.930 -0.418 1.00 98.31 186 GLY A CA 1
ATOM 1421 C C . GLY A 1 186 ? -13.792 -10.379 0.932 1.00 98.31 186 GLY A C 1
ATOM 1422 O O . GLY A 1 186 ? -14.943 -10.078 1.254 1.00 98.31 186 GLY A O 1
ATOM 1423 N N . GLN A 1 187 ? -12.978 -11.030 1.769 1.00 98.25 187 GLN A N 1
ATOM 1424 C CA . GLN A 1 187 ? -13.367 -11.420 3.129 1.00 98.25 187 GLN A CA 1
ATOM 1425 C C . GLN A 1 187 ? -13.588 -10.210 4.043 1.00 98.25 187 GLN A C 1
ATOM 1427 O O . GLN A 1 187 ? -14.567 -10.181 4.788 1.00 98.25 187 GLN A O 1
ATOM 1432 N N . LEU A 1 188 ? -12.726 -9.191 3.968 1.00 98.25 188 LEU A N 1
ATOM 1433 C CA . LEU A 1 188 ? -12.905 -7.949 4.721 1.00 98.25 188 LEU A CA 1
ATOM 1434 C C . LEU A 1 188 ? -14.162 -7.190 4.275 1.00 98.25 188 LEU A C 1
ATOM 1436 O O . LEU A 1 188 ? -14.923 -6.734 5.126 1.00 98.25 188 LEU A O 1
ATOM 1440 N N . GLN A 1 189 ? -14.429 -7.107 2.968 1.00 97.81 189 GLN A N 1
ATOM 1441 C CA . GLN A 1 189 ? -15.664 -6.509 2.452 1.00 97.81 189 GLN A CA 1
ATOM 1442 C C . GLN A 1 189 ? -16.893 -7.217 3.026 1.00 97.81 189 GLN A C 1
ATOM 1444 O O . GLN A 1 189 ? -17.776 -6.566 3.577 1.00 97.81 189 GLN A O 1
ATOM 1449 N N . GLN A 1 190 ? -16.923 -8.551 2.984 1.00 96.81 190 GLN A N 1
ATOM 1450 C CA . GLN A 1 190 ? -18.006 -9.341 3.573 1.00 96.81 190 GLN A CA 1
ATOM 1451 C C . GLN A 1 190 ? -18.101 -9.166 5.100 1.00 96.81 190 GLN A C 1
ATOM 1453 O O . GLN A 1 190 ? -19.190 -9.222 5.676 1.00 96.81 190 GLN A O 1
ATOM 1458 N N . ALA A 1 191 ? -16.972 -8.964 5.783 1.00 96.31 191 ALA A N 1
ATOM 1459 C CA . ALA A 1 191 ? -16.946 -8.739 7.223 1.00 96.31 191 ALA A CA 1
ATOM 1460 C C . ALA A 1 191 ? -17.569 -7.392 7.627 1.00 96.31 191 ALA A C 1
ATOM 1462 O O . ALA A 1 191 ? -18.203 -7.302 8.682 1.00 96.31 191 ALA A O 1
ATOM 1463 N N . LEU A 1 192 ? -17.394 -6.370 6.787 1.00 94.44 192 LEU A N 1
ATOM 1464 C CA . LEU A 1 192 ? -17.863 -4.998 7.000 1.00 94.44 192 LEU A CA 1
ATOM 1465 C C . LEU A 1 192 ? -19.277 -4.732 6.456 1.00 94.44 192 LEU A C 1
ATOM 1467 O O . LEU A 1 192 ? -19.812 -3.649 6.675 1.00 94.44 192 LEU A O 1
ATOM 1471 N N . GLN A 1 193 ? -19.893 -5.688 5.756 1.00 92.12 193 GLN A N 1
ATOM 1472 C CA . GLN A 1 193 ? -21.260 -5.550 5.251 1.00 92.12 193 GLN A CA 1
ATOM 1473 C C . GLN A 1 193 ? -22.302 -5.491 6.377 1.00 92.12 193 GLN A C 1
ATOM 1475 O O . GLN A 1 193 ? -22.239 -6.243 7.350 1.00 92.12 193 GLN A O 1
ATOM 1480 N N . GLY A 1 194 ? -23.328 -4.663 6.167 1.00 87.56 194 GLY A N 1
ATOM 1481 C CA . GLY A 1 194 ? -24.458 -4.505 7.081 1.00 87.56 194 GLY A CA 1
ATOM 1482 C C . GLY A 1 194 ? -24.265 -3.383 8.100 1.00 87.56 194 GLY A C 1
ATOM 1483 O O . GLY A 1 194 ? -23.339 -2.579 8.010 1.00 87.56 194 GLY A O 1
ATOM 1484 N N . GLU A 1 195 ? -25.184 -3.301 9.061 1.00 86.56 195 GLU A N 1
ATOM 1485 C CA . GLU A 1 195 ? -25.116 -2.286 10.112 1.00 86.56 195 GLU A CA 1
ATOM 1486 C C . GLU A 1 195 ? -23.964 -2.565 11.095 1.00 86.56 195 GLU A C 1
ATOM 1488 O O . GLU A 1 195 ? -23.756 -3.718 11.490 1.00 86.56 195 GLU A O 1
ATOM 1493 N N . PRO A 1 196 ? -23.228 -1.531 11.547 1.00 87.31 196 PRO A N 1
ATOM 1494 C CA . PRO A 1 196 ? -22.166 -1.686 12.533 1.00 87.31 196 PRO A CA 1
ATOM 1495 C C . PRO A 1 196 ? -22.679 -2.279 13.849 1.00 87.31 196 PRO A C 1
ATOM 1497 O O . PRO A 1 196 ? -23.456 -1.649 14.567 1.00 87.31 196 PRO A O 1
ATOM 1500 N N . ARG A 1 197 ? -22.180 -3.461 14.229 1.00 92.25 197 ARG A N 1
ATOM 1501 C CA . ARG A 1 197 ? -22.461 -4.079 15.535 1.00 92.25 197 ARG A CA 1
ATOM 1502 C C . ARG A 1 197 ? -21.172 -4.433 16.258 1.00 92.25 197 ARG A C 1
ATOM 1504 O O . ARG A 1 197 ? -20.249 -4.986 15.669 1.00 92.25 197 ARG A O 1
ATOM 1511 N N . ARG A 1 198 ? -21.130 -4.180 17.571 1.00 92.88 198 ARG A N 1
ATOM 1512 C CA . ARG A 1 198 ? -19.955 -4.488 18.409 1.00 92.88 198 ARG A CA 1
ATOM 1513 C C . ARG A 1 198 ? -19.596 -5.975 18.403 1.00 92.88 198 ARG A C 1
ATOM 1515 O O . ARG A 1 198 ? -18.420 -6.305 18.416 1.00 92.88 198 ARG A O 1
ATOM 1522 N N . ALA A 1 199 ? -20.594 -6.856 18.328 1.00 92.25 199 ALA A N 1
ATOM 1523 C CA . ALA A 1 199 ? -20.386 -8.303 18.268 1.00 92.25 199 ALA A CA 1
ATOM 1524 C C . ALA A 1 199 ? -19.600 -8.758 17.021 1.00 92.25 199 ALA A C 1
ATOM 1526 O O . ALA A 1 199 ? -18.955 -9.802 17.059 1.00 92.25 199 ALA A O 1
ATOM 1527 N N . ASP A 1 200 ? -19.618 -7.971 15.939 1.00 93.69 200 ASP A N 1
ATOM 1528 C CA . ASP A 1 200 ? -18.930 -8.297 14.687 1.00 93.69 200 ASP A CA 1
ATOM 1529 C C . ASP A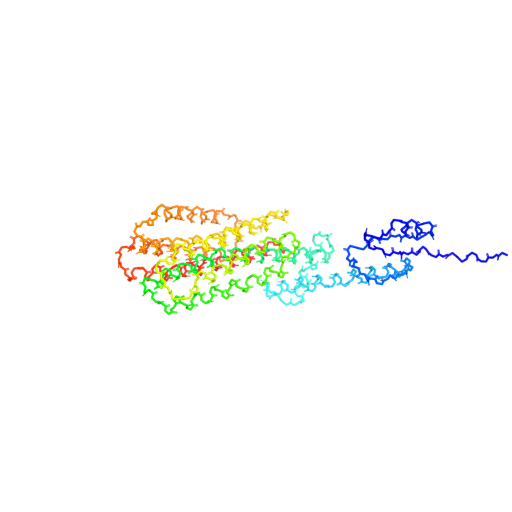 1 200 ? -17.452 -7.845 14.687 1.00 93.69 200 ASP A C 1
ATOM 1531 O O . ASP A 1 200 ? -16.677 -8.293 13.836 1.00 93.69 200 ASP A O 1
ATOM 1535 N N . LEU A 1 201 ? -17.029 -7.006 15.648 1.00 93.19 201 LEU A N 1
ATOM 1536 C CA . LEU A 1 201 ? -15.679 -6.426 15.702 1.00 93.19 201 LEU A CA 1
ATOM 1537 C C . LEU A 1 201 ? -14.544 -7.458 15.706 1.00 93.19 201 LEU A C 1
ATOM 1539 O O . LEU A 1 201 ? -13.604 -7.257 14.941 1.00 93.19 201 LEU A O 1
ATOM 1543 N N . PRO A 1 202 ? -14.589 -8.559 16.485 1.00 93.75 202 PRO A N 1
ATOM 1544 C CA . PRO A 1 202 ? -13.502 -9.539 16.468 1.00 93.75 202 PRO A CA 1
ATOM 1545 C C . PRO A 1 202 ? -13.306 -10.173 15.085 1.00 93.75 202 PRO A C 1
ATOM 1547 O O . PRO A 1 202 ? -12.178 -10.352 14.630 1.00 93.75 202 PRO A O 1
ATOM 1550 N N . ARG A 1 203 ? -14.409 -10.454 14.376 1.00 95.56 203 ARG A N 1
ATOM 1551 C CA . ARG A 1 203 ? -14.377 -10.980 13.002 1.00 95.56 203 ARG A CA 1
ATOM 1552 C C . ARG A 1 203 ? -13.821 -9.943 12.024 1.00 95.56 203 ARG A C 1
ATOM 1554 O O . ARG A 1 203 ? -13.049 -10.295 11.136 1.00 95.56 203 ARG A O 1
ATOM 1561 N N . GLN A 1 204 ? -14.213 -8.680 12.181 1.00 96.38 204 GLN A N 1
ATOM 1562 C CA . GLN A 1 204 ? -13.744 -7.571 11.347 1.00 96.38 204 GLN A CA 1
ATOM 1563 C C . GLN A 1 204 ? -12.252 -7.272 11.572 1.00 96.38 204 GLN A C 1
ATOM 1565 O O . GLN A 1 204 ? -11.536 -7.076 10.591 1.00 96.38 204 GLN A O 1
ATOM 1570 N N . ASP A 1 205 ? -11.764 -7.297 12.821 1.00 96.06 205 ASP A N 1
ATOM 1571 C CA . ASP A 1 205 ? -10.333 -7.138 13.143 1.00 96.06 205 ASP A CA 1
ATOM 1572 C C . ASP A 1 205 ? -9.514 -8.275 12.538 1.00 96.06 205 ASP A C 1
ATOM 1574 O O . ASP A 1 205 ? -8.513 -8.020 11.874 1.00 96.06 205 ASP A O 1
ATOM 1578 N N . ALA A 1 206 ? -9.979 -9.521 12.675 1.00 96.69 206 ALA A N 1
ATOM 1579 C CA . ALA A 1 206 ? -9.312 -10.677 12.084 1.00 96.69 206 ALA A CA 1
ATOM 1580 C C . ALA A 1 206 ? -9.216 -10.577 10.550 1.00 96.69 206 ALA A C 1
ATOM 1582 O O . ALA A 1 206 ? -8.145 -10.799 9.989 1.00 96.69 206 ALA A O 1
ATOM 1583 N N . ALA A 1 207 ? -10.296 -10.184 9.866 1.00 98.25 207 ALA A N 1
ATOM 1584 C CA . ALA A 1 207 ? -10.281 -10.003 8.412 1.00 98.25 207 ALA A CA 1
ATOM 1585 C C . ALA A 1 207 ? -9.363 -8.843 7.974 1.00 98.25 207 ALA A C 1
ATOM 1587 O O . ALA A 1 207 ? -8.640 -8.956 6.982 1.00 98.25 207 ALA A O 1
ATOM 1588 N N . ALA A 1 208 ? -9.346 -7.736 8.725 1.00 98.06 208 ALA A N 1
ATOM 1589 C CA . ALA A 1 208 ? -8.448 -6.613 8.462 1.00 98.06 208 ALA A CA 1
ATOM 1590 C C . ALA A 1 208 ? -6.977 -6.998 8.683 1.00 98.06 208 ALA A C 1
ATOM 1592 O O . ALA A 1 208 ? -6.113 -6.616 7.892 1.00 98.06 208 ALA A O 1
ATOM 1593 N N . GLN A 1 209 ? -6.691 -7.778 9.728 1.00 97.75 209 GLN A N 1
ATOM 1594 C CA . GLN A 1 209 ? -5.363 -8.316 10.006 1.00 97.75 209 GLN A CA 1
ATOM 1595 C C . GLN A 1 209 ? -4.909 -9.280 8.905 1.00 97.75 209 GLN A C 1
ATOM 1597 O O . GLN A 1 209 ? -3.784 -9.168 8.432 1.00 97.75 209 GLN A O 1
ATOM 1602 N N . GLN A 1 210 ? -5.792 -10.148 8.411 1.00 98.38 210 GLN A N 1
ATOM 1603 C CA . GLN A 1 210 ? -5.462 -11.050 7.310 1.00 98.38 210 GLN A CA 1
ATOM 1604 C C . GLN A 1 210 ? -5.101 -10.290 6.023 1.00 98.38 210 GLN A C 1
ATOM 1606 O O . GLN A 1 210 ? -4.129 -10.639 5.353 1.00 98.38 210 GLN A O 1
ATOM 1611 N N . LEU A 1 211 ? -5.834 -9.221 5.683 1.00 98.56 211 LEU A N 1
ATOM 1612 C CA . LEU A 1 211 ? -5.479 -8.374 4.538 1.00 98.56 211 LEU A CA 1
ATOM 1613 C C . LEU A 1 211 ? -4.122 -7.685 4.739 1.00 98.56 211 LEU A C 1
ATOM 1615 O O . LEU A 1 211 ? -3.342 -7.587 3.788 1.00 98.56 211 LEU A O 1
ATOM 1619 N N . LEU A 1 212 ? -3.823 -7.229 5.959 1.00 98.00 212 LEU A N 1
ATOM 1620 C CA . LEU A 1 212 ? -2.510 -6.687 6.304 1.00 98.00 212 LEU A CA 1
ATOM 1621 C C . LEU A 1 212 ? -1.414 -7.734 6.086 1.00 98.00 212 LEU A C 1
ATOM 1623 O O . LEU A 1 212 ? -0.451 -7.436 5.383 1.00 98.00 212 LEU A O 1
ATOM 1627 N N . ASP A 1 213 ? -1.575 -8.941 6.622 1.00 98.06 213 ASP A N 1
ATOM 1628 C CA . ASP A 1 213 ? -0.564 -10.002 6.577 1.00 98.06 213 ASP A CA 1
ATOM 1629 C C . ASP A 1 213 ? -0.290 -10.464 5.137 1.00 98.06 213 ASP A C 1
ATOM 1631 O O . ASP A 1 213 ? 0.865 -10.546 4.713 1.00 98.06 213 ASP A O 1
ATOM 1635 N N . CYS A 1 214 ? -1.338 -10.679 4.332 1.00 97.94 214 CYS A N 1
ATOM 1636 C CA . CYS A 1 214 ? -1.175 -10.995 2.911 1.00 97.94 214 CYS A CA 1
ATOM 1637 C C . CYS A 1 214 ? -0.483 -9.850 2.151 1.00 97.94 214 CYS A C 1
ATOM 1639 O O . CYS A 1 214 ? 0.363 -10.092 1.289 1.00 97.94 214 CYS A O 1
ATOM 1641 N N . SER A 1 215 ? -0.807 -8.595 2.477 1.00 97.12 215 SER A N 1
ATOM 1642 C CA . SER A 1 215 ? -0.162 -7.431 1.859 1.00 97.12 215 SER A CA 1
ATOM 1643 C C . SER A 1 215 ? 1.303 -7.275 2.296 1.00 97.12 215 SER A C 1
ATOM 1645 O O . SER A 1 215 ? 2.134 -6.850 1.496 1.00 97.12 215 SER A O 1
ATOM 1647 N N . GLU A 1 216 ? 1.655 -7.643 3.532 1.00 95.94 216 GLU A N 1
ATOM 1648 C CA . GLU A 1 216 ? 3.042 -7.700 4.020 1.00 95.94 216 GLU A CA 1
ATOM 1649 C C . GLU A 1 216 ? 3.856 -8.761 3.273 1.00 95.94 216 GLU A C 1
ATOM 1651 O O . GLU A 1 216 ? 4.993 -8.498 2.873 1.00 95.94 216 GLU A O 1
ATOM 1656 N N . ALA A 1 217 ? 3.264 -9.933 3.023 1.00 95.44 217 ALA A N 1
ATOM 1657 C CA . ALA A 1 217 ? 3.889 -10.976 2.217 1.00 95.44 217 ALA A CA 1
ATOM 1658 C C . ALA A 1 217 ? 4.176 -10.476 0.791 1.00 95.44 217 ALA A C 1
ATOM 1660 O O . ALA A 1 217 ? 5.274 -10.684 0.273 1.00 95.44 217 ALA A O 1
ATOM 1661 N N . LEU A 1 218 ? 3.242 -9.732 0.186 1.00 95.19 218 LEU A N 1
ATOM 1662 C CA . LEU A 1 218 ? 3.456 -9.107 -1.120 1.00 95.19 218 LEU A CA 1
ATOM 1663 C C . LEU A 1 218 ? 4.578 -8.056 -1.089 1.00 95.19 218 LEU A C 1
ATOM 1665 O O . LEU A 1 218 ? 5.431 -8.052 -1.975 1.00 95.19 218 LEU A O 1
ATOM 1669 N N . VAL A 1 219 ? 4.624 -7.186 -0.073 1.00 93.44 219 VAL A N 1
ATOM 1670 C CA . VAL A 1 219 ? 5.715 -6.204 0.094 1.00 93.44 219 VAL A CA 1
ATOM 1671 C C . VAL A 1 219 ? 7.069 -6.901 0.264 1.00 93.44 219 VAL A C 1
ATOM 1673 O O . VAL A 1 219 ? 8.062 -6.459 -0.320 1.00 93.44 219 VAL A O 1
ATOM 1676 N N . THR A 1 220 ? 7.114 -7.999 1.019 1.00 92.12 220 THR A N 1
ATOM 1677 C CA . THR A 1 220 ? 8.322 -8.817 1.208 1.00 92.12 220 THR A CA 1
ATOM 1678 C C . THR A 1 220 ? 8.783 -9.414 -0.119 1.00 92.12 220 THR A C 1
ATOM 1680 O O . THR A 1 220 ? 9.911 -9.154 -0.535 1.00 92.12 220 THR A O 1
ATOM 1683 N N . ALA A 1 221 ? 7.891 -10.083 -0.855 1.00 91.50 221 ALA A N 1
ATOM 1684 C CA . ALA A 1 221 ? 8.199 -10.653 -2.166 1.00 91.50 221 ALA A CA 1
ATOM 1685 C C . ALA A 1 221 ? 8.681 -9.582 -3.165 1.00 91.50 221 ALA A C 1
ATOM 1687 O O . ALA A 1 221 ? 9.672 -9.768 -3.875 1.00 91.50 221 ALA A O 1
ATOM 1688 N N . LEU A 1 222 ? 8.036 -8.410 -3.170 1.00 89.06 222 LEU A N 1
ATOM 1689 C CA . LEU A 1 222 ? 8.440 -7.254 -3.975 1.00 89.06 222 LEU A CA 1
ATOM 1690 C C . LEU A 1 222 ? 9.769 -6.637 -3.549 1.00 89.06 222 LEU A C 1
ATOM 1692 O O . LEU A 1 222 ? 10.386 -5.927 -4.339 1.00 89.06 222 LEU A O 1
ATOM 1696 N N . THR A 1 223 ? 10.222 -6.860 -2.321 1.00 87.31 223 THR A N 1
ATOM 1697 C CA . THR A 1 223 ? 11.527 -6.392 -1.847 1.00 87.31 223 THR A CA 1
ATOM 1698 C C . THR A 1 223 ? 12.617 -7.406 -2.195 1.00 87.31 223 THR A C 1
ATOM 1700 O O . THR A 1 223 ? 13.688 -7.005 -2.644 1.00 87.31 223 THR A O 1
ATOM 1703 N N . GLU A 1 224 ? 12.328 -8.702 -2.083 1.00 86.31 224 GLU A N 1
ATOM 1704 C CA . GLU A 1 224 ? 13.267 -9.803 -2.342 1.00 86.31 224 GLU A CA 1
ATOM 1705 C C . GLU A 1 224 ? 13.528 -10.058 -3.829 1.00 86.31 224 GLU A C 1
ATOM 1707 O O . GLU A 1 224 ? 14.650 -10.382 -4.209 1.00 86.31 224 GLU A O 1
ATOM 1712 N N . ALA A 1 225 ? 12.538 -9.845 -4.702 1.00 78.25 225 ALA A N 1
ATOM 1713 C CA . ALA A 1 225 ? 12.654 -10.095 -6.142 1.00 78.25 225 ALA A CA 1
ATOM 1714 C C . ALA A 1 225 ? 13.608 -9.126 -6.886 1.00 78.25 225 ALA A C 1
ATOM 1716 O O . ALA A 1 225 ? 13.470 -8.907 -8.087 1.00 78.25 225 ALA A O 1
ATOM 1717 N N . GLY A 1 226 ? 14.514 -8.417 -6.204 1.00 65.19 226 GLY A N 1
ATOM 1718 C CA . GLY A 1 226 ? 15.331 -7.349 -6.794 1.00 65.19 226 GLY A CA 1
ATOM 1719 C C . GLY A 1 226 ? 16.760 -7.348 -6.326 1.00 65.19 226 GLY A C 1
ATOM 1720 O O . GLY A 1 226 ? 17.035 -7.556 -5.152 1.00 65.19 226 GLY A O 1
ATOM 1721 N N . GLN A 1 227 ? 17.656 -7.053 -7.263 1.00 56.03 227 GLN A N 1
ATOM 1722 C CA . GLN A 1 227 ? 19.085 -6.936 -6.989 1.00 56.03 227 GLN A CA 1
ATOM 1723 C C . GLN A 1 227 ? 19.506 -5.518 -6.557 1.00 56.03 227 GLN A C 1
ATOM 1725 O O . GLN A 1 227 ? 20.612 -5.336 -6.054 1.00 56.03 227 GLN A O 1
ATOM 1730 N N . GLU A 1 228 ? 18.630 -4.515 -6.687 1.00 56.88 228 GLU A N 1
ATOM 1731 C CA . GLU A 1 228 ? 18.958 -3.104 -6.445 1.00 56.88 228 GLU A CA 1
ATOM 1732 C C . GLU A 1 228 ? 18.424 -2.574 -5.107 1.00 56.88 228 GLU A C 1
ATOM 1734 O O . GLU A 1 228 ? 17.316 -2.881 -4.667 1.00 56.88 228 GLU A O 1
ATOM 1739 N N . ARG A 1 229 ? 19.257 -1.770 -4.435 1.00 54.16 229 ARG A N 1
ATOM 1740 C CA . ARG A 1 229 ? 19.148 -1.439 -3.006 1.00 54.16 229 ARG A CA 1
ATOM 1741 C C . ARG A 1 229 ? 18.218 -0.285 -2.568 1.00 54.16 229 ARG A C 1
ATOM 1743 O O . ARG A 1 229 ? 18.125 -0.135 -1.347 1.00 54.16 229 ARG A O 1
ATOM 1750 N N . PRO A 1 230 ? 17.467 0.484 -3.388 1.00 55.62 230 PRO A N 1
ATOM 1751 C CA . PRO A 1 230 ? 16.574 1.500 -2.824 1.00 55.62 230 PRO A CA 1
ATOM 1752 C C . PRO A 1 230 ? 15.066 1.143 -2.858 1.00 55.62 230 PRO A C 1
ATOM 1754 O O . PRO A 1 230 ? 14.293 1.851 -3.492 1.00 55.62 230 PRO A O 1
ATOM 1757 N N . PRO A 1 231 ? 14.601 0.118 -2.106 1.00 63.12 231 PRO A N 1
ATOM 1758 C CA . PRO A 1 231 ? 13.194 0.032 -1.677 1.00 63.12 231 PRO A CA 1
ATOM 1759 C C . PRO A 1 231 ? 12.986 0.239 -0.163 1.00 63.12 231 PRO A C 1
ATOM 1761 O O . PRO A 1 231 ? 11.858 0.431 0.288 1.00 63.12 231 PRO A O 1
ATOM 1764 N N . ARG A 1 232 ? 14.053 0.247 0.653 1.00 76.12 232 ARG A N 1
ATOM 1765 C CA . ARG A 1 232 ? 13.925 0.254 2.127 1.00 76.12 232 ARG A CA 1
ATOM 1766 C C . ARG A 1 232 ? 13.244 1.504 2.685 1.00 76.12 232 ARG A C 1
ATOM 1768 O O . ARG A 1 232 ? 12.462 1.397 3.621 1.00 76.12 232 ARG A O 1
ATOM 1775 N N . LEU A 1 233 ? 13.508 2.677 2.115 1.00 79.81 233 LEU A N 1
ATOM 1776 C CA . LEU A 1 233 ? 12.948 3.934 2.621 1.00 79.81 233 LEU A CA 1
ATOM 1777 C C . LEU A 1 233 ? 11.453 4.064 2.336 1.00 79.81 233 LEU A C 1
ATOM 1779 O O . LEU A 1 233 ? 10.699 4.446 3.224 1.00 79.81 233 LEU A O 1
ATOM 1783 N N . LEU A 1 234 ? 11.007 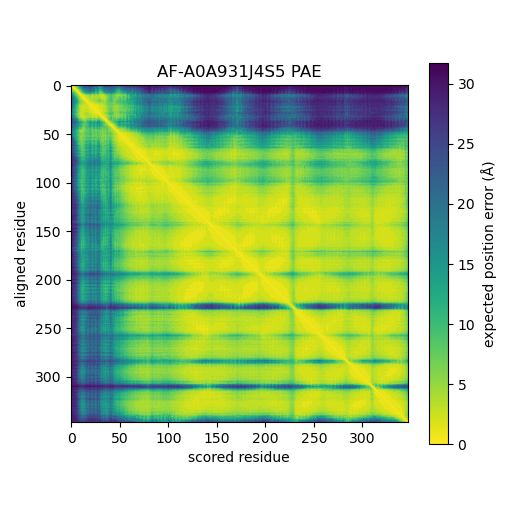3.660 1.144 1.00 82.56 234 LEU A N 1
ATOM 1784 C CA . LEU A 1 234 ? 9.579 3.602 0.818 1.00 82.56 234 LEU A CA 1
ATOM 1785 C C . LEU A 1 234 ? 8.848 2.594 1.713 1.00 82.56 234 LEU A C 1
ATOM 1787 O O . LEU A 1 234 ? 7.743 2.865 2.187 1.00 82.56 234 LEU A O 1
ATOM 1791 N N . VAL A 1 235 ? 9.485 1.461 2.020 1.00 85.88 235 VAL A N 1
ATOM 1792 C CA . VAL A 1 235 ? 8.955 0.486 2.983 1.00 85.88 235 VAL A CA 1
ATOM 1793 C C . VAL A 1 235 ? 8.845 1.093 4.388 1.00 85.88 235 VAL A C 1
ATOM 1795 O O . VAL A 1 235 ? 7.820 0.911 5.041 1.00 85.88 235 VAL A O 1
ATOM 1798 N N . LEU A 1 236 ? 9.835 1.868 4.846 1.00 87.19 236 LEU A N 1
ATOM 1799 C CA . LEU A 1 236 ? 9.769 2.568 6.137 1.00 87.19 236 LEU A CA 1
ATOM 1800 C C . LEU A 1 236 ? 8.653 3.624 6.168 1.00 87.19 236 LEU A C 1
ATOM 1802 O O . LEU A 1 236 ? 7.876 3.657 7.121 1.00 87.19 236 LEU A O 1
ATOM 1806 N N . CYS A 1 237 ? 8.515 4.443 5.121 1.00 88.75 237 CYS A N 1
ATOM 1807 C CA . CYS A 1 237 ? 7.439 5.432 5.014 1.00 88.75 237 CYS A CA 1
ATOM 1808 C C . CYS A 1 237 ? 6.052 4.769 5.032 1.00 88.75 237 CYS A C 1
ATOM 1810 O O . CYS A 1 237 ? 5.171 5.174 5.791 1.00 88.75 237 CYS A O 1
ATOM 1812 N N . THR A 1 238 ? 5.858 3.708 4.244 1.00 90.19 238 THR A N 1
ATOM 1813 C CA . THR A 1 238 ? 4.586 2.966 4.222 1.00 90.19 238 THR A CA 1
ATOM 1814 C C . THR A 1 238 ? 4.298 2.266 5.550 1.00 90.19 238 THR A C 1
ATOM 1816 O O . THR A 1 238 ? 3.150 2.260 5.995 1.00 90.19 238 THR A O 1
ATOM 1819 N N . ARG A 1 239 ? 5.329 1.761 6.242 1.00 92.50 239 ARG A N 1
ATOM 1820 C CA . ARG A 1 239 ? 5.200 1.211 7.598 1.00 92.50 239 ARG A CA 1
ATOM 1821 C C . ARG A 1 239 ? 4.753 2.273 8.608 1.00 92.50 239 ARG A C 1
ATOM 1823 O O . ARG A 1 239 ? 3.873 1.988 9.412 1.00 92.50 239 ARG A O 1
ATOM 1830 N N . GLN A 1 240 ? 5.274 3.499 8.540 1.00 92.94 240 GLN A N 1
ATOM 1831 C CA . GLN A 1 240 ? 4.840 4.588 9.428 1.00 92.94 240 GLN A CA 1
ATOM 1832 C C . GLN A 1 240 ? 3.356 4.933 9.268 1.00 92.94 240 GLN A C 1
ATOM 1834 O O . GLN A 1 240 ? 2.659 5.146 10.261 1.00 92.94 240 GLN A O 1
ATOM 1839 N N . ARG A 1 241 ? 2.854 4.936 8.028 1.00 94.69 241 ARG A N 1
ATOM 1840 C CA . ARG A 1 241 ? 1.428 5.154 7.722 1.00 94.69 241 ARG A CA 1
ATOM 1841 C C . ARG A 1 241 ? 0.549 4.053 8.316 1.00 94.69 241 ARG A C 1
ATOM 1843 O O . ARG A 1 241 ? -0.503 4.336 8.874 1.00 94.69 241 ARG A O 1
ATOM 1850 N N . LEU A 1 242 ? 0.992 2.799 8.225 1.00 95.25 242 LEU A N 1
ATOM 1851 C CA . LEU A 1 242 ? 0.313 1.669 8.858 1.00 95.25 242 LEU A CA 1
ATOM 1852 C C . LEU A 1 242 ? 0.262 1.829 10.386 1.00 95.25 242 LEU A C 1
ATOM 1854 O O . LEU A 1 242 ? -0.807 1.714 10.985 1.00 95.25 242 LEU A O 1
ATOM 1858 N N . LEU A 1 243 ? 1.412 2.095 11.011 1.00 94.62 243 LEU A N 1
ATOM 1859 C CA . LEU A 1 243 ? 1.526 2.178 12.467 1.00 94.62 243 LEU A CA 1
ATOM 1860 C C . LEU A 1 243 ? 0.677 3.322 13.043 1.00 94.62 243 LEU A C 1
ATOM 1862 O O . LEU A 1 243 ? 0.044 3.131 14.079 1.00 94.62 243 LEU A O 1
ATOM 1866 N N . SER A 1 244 ? 0.574 4.465 12.352 1.00 94.62 244 SER A N 1
ATOM 1867 C CA . SER A 1 244 ? -0.285 5.576 12.794 1.00 94.62 244 SER A CA 1
ATOM 1868 C C . SER A 1 244 ? -1.769 5.196 12.848 1.00 94.62 244 SER A C 1
ATOM 1870 O O . SER A 1 244 ? -2.463 5.561 13.799 1.00 94.62 244 SER A O 1
ATOM 1872 N N . GLN A 1 245 ? -2.254 4.421 11.872 1.00 95.50 245 GLN A N 1
ATOM 1873 C CA . GLN A 1 245 ? -3.637 3.938 11.857 1.00 95.50 245 GLN A CA 1
ATOM 1874 C C . GLN A 1 245 ? -3.868 2.858 12.908 1.00 95.50 245 GLN A C 1
ATOM 1876 O O . GLN A 1 245 ? -4.877 2.893 13.614 1.00 95.50 245 GLN A O 1
ATOM 1881 N N . ARG A 1 246 ? -2.917 1.930 13.058 1.00 95.56 246 ARG A N 1
ATOM 1882 C CA . ARG A 1 246 ? -3.005 0.849 14.043 1.00 95.56 246 ARG A CA 1
ATOM 1883 C C . ARG A 1 246 ? -3.056 1.384 15.474 1.00 95.56 246 ARG A C 1
ATOM 1885 O O . ARG A 1 246 ? -3.896 0.935 16.239 1.00 95.56 246 ARG A O 1
ATOM 1892 N N . LEU A 1 247 ? -2.241 2.383 15.817 1.00 94.38 247 LEU A N 1
ATOM 1893 C CA . LEU A 1 247 ? -2.265 3.024 17.138 1.00 94.38 247 LEU A CA 1
ATOM 1894 C C . LEU A 1 247 ? -3.662 3.504 17.534 1.00 94.38 247 LEU A C 1
ATOM 1896 O O . LEU A 1 247 ? -4.155 3.203 18.618 1.00 94.38 247 LEU A O 1
ATOM 1900 N N . VAL A 1 248 ? -4.314 4.238 16.635 1.00 94.75 248 VAL A N 1
ATOM 1901 C CA . VAL A 1 248 ? -5.641 4.793 16.910 1.00 94.75 248 VAL A CA 1
ATOM 1902 C C . VAL A 1 248 ? -6.706 3.706 16.868 1.00 94.75 248 VAL A C 1
ATOM 1904 O O . VAL A 1 248 ? -7.635 3.747 17.664 1.00 94.75 248 VAL A O 1
ATOM 1907 N N . LYS A 1 24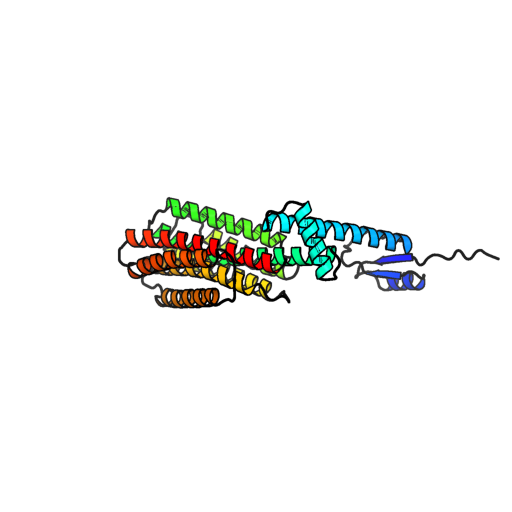9 ? -6.551 2.692 16.011 1.00 95.44 249 LYS A N 1
ATOM 1908 C CA . LYS A 1 249 ? -7.405 1.500 16.006 1.00 95.44 249 LYS A CA 1
ATOM 1909 C C . LYS A 1 249 ? -7.414 0.817 17.378 1.00 95.44 249 LYS A C 1
ATOM 1911 O O . LYS A 1 249 ? -8.488 0.678 17.949 1.00 95.44 249 LYS A O 1
ATOM 1916 N N . GLU A 1 250 ? -6.249 0.458 17.930 1.00 95.00 250 GLU A N 1
ATOM 1917 C CA . GLU A 1 250 ? -6.172 -0.200 19.250 1.00 95.00 250 GLU A CA 1
ATOM 1918 C C . GLU A 1 250 ? -6.734 0.711 20.360 1.00 95.00 250 GLU A C 1
ATOM 1920 O O . GLU A 1 250 ? -7.488 0.257 21.217 1.00 95.00 250 GLU A O 1
ATOM 1925 N N . ALA A 1 251 ? -6.462 2.023 20.306 1.00 93.12 251 ALA A N 1
ATOM 1926 C CA . ALA A 1 251 ? -7.021 2.974 21.269 1.00 93.12 251 ALA A CA 1
ATOM 1927 C C . ALA A 1 251 ? -8.559 3.035 21.230 1.00 93.12 251 ALA A C 1
ATOM 1929 O O . ALA A 1 251 ? -9.185 3.117 22.281 1.00 93.12 251 ALA A O 1
ATOM 1930 N N . LEU A 1 252 ? -9.185 2.983 20.047 1.00 94.00 252 LEU A N 1
ATOM 1931 C CA . LEU A 1 252 ? -10.648 2.964 19.922 1.00 94.00 252 LEU A CA 1
ATOM 1932 C C . LEU A 1 252 ? -11.250 1.607 20.310 1.00 94.00 252 LEU A C 1
ATOM 1934 O O . LEU A 1 252 ? -12.320 1.575 20.916 1.00 94.00 252 LEU A O 1
ATOM 1938 N N . LEU A 1 253 ? -10.576 0.497 19.991 1.00 93.81 253 LEU A N 1
ATOM 1939 C CA . LEU A 1 253 ? -11.016 -0.842 20.393 1.00 93.81 253 LEU A CA 1
ATOM 1940 C C . LEU A 1 253 ? -11.023 -0.998 21.919 1.00 93.81 253 LEU A C 1
ATOM 1942 O O . LEU A 1 253 ? -11.988 -1.539 22.454 1.00 93.81 253 LEU A O 1
ATOM 1946 N N . ALA A 1 254 ? -10.038 -0.429 22.621 1.00 92.31 254 ALA A N 1
ATOM 1947 C CA . ALA A 1 254 ? -10.006 -0.399 24.085 1.00 92.31 254 ALA A CA 1
ATOM 1948 C C . ALA A 1 254 ? -11.220 0.311 24.721 1.00 92.31 254 ALA A C 1
ATOM 1950 O O . ALA A 1 254 ? -11.615 -0.018 25.837 1.00 92.31 254 ALA A O 1
ATOM 1951 N N . GLN A 1 255 ? -11.856 1.247 24.006 1.00 91.44 255 GLN A N 1
ATOM 1952 C CA . GLN A 1 255 ? -13.081 1.913 24.474 1.00 91.44 255 GLN A CA 1
ATOM 1953 C C . GLN A 1 255 ? -14.343 1.066 24.253 1.00 91.44 255 GLN A C 1
ATOM 1955 O O . GLN A 1 255 ? -15.384 1.328 24.858 1.00 91.44 255 GLN A O 1
ATOM 1960 N N . LEU A 1 256 ? -14.284 0.094 23.340 1.00 91.69 256 LEU A N 1
ATOM 1961 C CA . LEU A 1 256 ? -15.412 -0.752 22.946 1.00 91.69 256 LEU A CA 1
ATOM 1962 C C . LEU A 1 256 ? -15.414 -2.098 23.672 1.00 91.69 256 LEU A C 1
ATOM 1964 O O . LEU A 1 256 ? -16.495 -2.651 23.887 1.00 91.69 256 LEU A O 1
ATOM 1968 N N . ASP A 1 257 ? -14.235 -2.590 24.049 1.00 90.44 257 ASP A N 1
ATOM 1969 C CA . ASP A 1 257 ? -14.030 -3.863 24.729 1.00 90.44 257 ASP A CA 1
ATOM 1970 C C . ASP A 1 257 ? -13.085 -3.699 25.939 1.00 90.44 257 ASP A C 1
ATOM 1972 O O . ASP A 1 257 ? -11.883 -3.496 25.756 1.00 90.44 257 ASP A O 1
ATOM 1976 N N . PRO A 1 258 ? -13.589 -3.828 27.182 1.00 87.00 258 PRO A N 1
ATOM 1977 C CA . PRO A 1 258 ? -12.760 -3.790 28.388 1.00 87.00 258 PRO A CA 1
ATOM 1978 C C . PRO A 1 258 ? -11.715 -4.911 28.478 1.00 87.00 258 PRO A C 1
ATOM 1980 O O . PRO A 1 258 ? -10.765 -4.784 29.248 1.00 87.00 258 PRO A O 1
ATOM 1983 N N . ALA A 1 259 ? -11.894 -6.013 27.741 1.00 89.94 259 ALA A N 1
ATOM 1984 C CA . ALA A 1 259 ? -10.938 -7.118 27.680 1.00 89.94 259 ALA A CA 1
ATOM 1985 C C . ALA A 1 259 ? -9.841 -6.902 26.622 1.00 89.94 259 ALA A C 1
ATOM 1987 O O . ALA A 1 259 ? -8.953 -7.746 26.483 1.00 89.94 259 ALA A O 1
ATOM 1988 N N . HIS A 1 260 ? -9.886 -5.789 25.881 1.00 91.00 260 HIS A N 1
ATOM 1989 C CA . HIS A 1 260 ? -8.877 -5.461 24.886 1.00 91.00 260 HIS A CA 1
ATOM 1990 C C . HIS A 1 260 ? -7.493 -5.329 25.532 1.00 91.00 260 HIS A C 1
ATOM 1992 O O . HIS A 1 260 ? -7.315 -4.616 26.519 1.00 91.00 260 HIS A O 1
ATOM 1998 N N . ASP A 1 261 ? -6.501 -6.005 24.955 1.00 92.38 261 ASP A N 1
ATOM 1999 C CA . ASP A 1 261 ? -5.155 -6.062 25.516 1.00 92.38 261 ASP A CA 1
ATOM 2000 C C . ASP A 1 261 ? -4.451 -4.687 25.453 1.00 92.38 261 ASP A C 1
ATOM 2002 O O . ASP A 1 261 ? -4.116 -4.213 24.359 1.00 92.38 261 ASP A O 1
ATOM 2006 N N . PRO A 1 262 ? -4.151 -4.048 26.603 1.00 88.69 262 PRO A N 1
ATOM 2007 C CA . PRO A 1 262 ? -3.493 -2.745 26.630 1.00 88.69 262 PRO A CA 1
ATOM 2008 C C . PRO A 1 262 ? -2.053 -2.792 26.096 1.00 88.69 262 PRO A C 1
ATOM 2010 O O . PRO A 1 262 ? -1.517 -1.756 25.688 1.00 88.69 262 PRO A O 1
ATOM 2013 N N . GLN A 1 263 ? -1.414 -3.970 26.059 1.00 92.69 263 GLN A N 1
ATOM 2014 C CA . GLN A 1 263 ? -0.055 -4.110 25.536 1.00 92.69 263 GLN A CA 1
ATOM 2015 C C . GLN A 1 263 ? 0.014 -3.829 24.033 1.00 92.69 263 GLN A C 1
ATOM 2017 O O . GLN A 1 263 ? 1.036 -3.328 23.563 1.00 92.69 263 GLN A O 1
ATOM 2022 N N . ARG A 1 264 ? -1.066 -4.062 23.274 1.00 92.81 264 ARG A N 1
ATOM 2023 C CA . ARG A 1 264 ? -1.107 -3.792 21.824 1.00 92.81 264 ARG A CA 1
ATOM 2024 C C . ARG A 1 264 ? -0.838 -2.323 21.502 1.00 92.81 264 ARG A C 1
ATOM 2026 O O . ARG A 1 264 ? -0.060 -2.027 20.593 1.00 92.81 264 ARG A O 1
ATOM 2033 N N . LEU A 1 265 ? -1.432 -1.407 22.270 1.00 91.94 265 LEU A N 1
ATOM 2034 C CA . LEU A 1 265 ? -1.201 0.029 22.116 1.00 91.94 265 LEU A CA 1
ATOM 2035 C C . LEU A 1 265 ? 0.237 0.407 22.499 1.00 91.94 265 LEU A C 1
ATOM 2037 O O . LEU A 1 265 ? 0.887 1.147 21.763 1.00 91.94 265 LEU A O 1
ATOM 2041 N N . ALA A 1 266 ? 0.743 -0.121 23.618 1.00 91.38 266 ALA A N 1
ATOM 2042 C CA . ALA A 1 266 ? 2.099 0.160 24.091 1.00 91.38 266 ALA A CA 1
ATOM 2043 C C . ALA A 1 266 ? 3.166 -0.304 23.082 1.00 91.38 266 ALA A C 1
ATOM 2045 O O . ALA A 1 266 ? 4.024 0.481 22.681 1.00 91.38 266 ALA A O 1
ATOM 2046 N N . LEU A 1 267 ? 3.052 -1.541 22.588 1.00 93.06 267 LEU A N 1
ATOM 2047 C CA . LEU A 1 267 ? 3.935 -2.084 21.554 1.00 93.06 267 LEU A CA 1
ATOM 2048 C C . LEU A 1 267 ? 3.858 -1.270 20.258 1.00 93.06 267 LEU A C 1
ATOM 2050 O O . LEU A 1 267 ? 4.888 -0.969 19.655 1.00 93.06 267 LEU A O 1
ATOM 2054 N N . GLY A 1 268 ? 2.652 -0.860 19.853 1.00 92.56 268 GLY A N 1
ATOM 2055 C CA . GLY A 1 268 ? 2.456 -0.002 18.687 1.00 92.56 268 GLY A CA 1
ATOM 2056 C C . GLY A 1 268 ? 3.158 1.354 18.815 1.00 92.56 268 GLY A C 1
ATOM 2057 O O . GLY A 1 268 ? 3.714 1.844 17.831 1.00 92.56 268 GLY A O 1
ATOM 2058 N N . LEU A 1 269 ? 3.172 1.952 20.014 1.00 93.19 269 LEU A N 1
ATOM 2059 C CA . LEU A 1 269 ? 3.846 3.232 20.269 1.00 93.19 269 LEU A CA 1
ATOM 2060 C C . LEU A 1 269 ? 5.360 3.077 20.126 1.00 93.19 269 LEU A C 1
ATOM 2062 O O . LEU A 1 269 ? 5.997 3.858 19.414 1.00 93.19 269 LEU A O 1
ATOM 2066 N N . ASP A 1 270 ? 5.918 2.033 20.736 1.00 93.38 270 ASP A N 1
ATOM 2067 C CA . ASP A 1 270 ? 7.346 1.733 20.656 1.00 93.38 270 ASP A CA 1
ATOM 2068 C C . ASP A 1 270 ? 7.780 1.414 19.223 1.00 93.38 270 ASP A C 1
ATOM 2070 O O . ASP A 1 270 ? 8.859 1.818 18.783 1.00 93.38 270 ASP A O 1
ATOM 2074 N N . GLU A 1 271 ? 6.970 0.667 18.471 1.00 93.81 271 GLU A N 1
ATOM 2075 C CA . GLU A 1 271 ? 7.227 0.394 17.056 1.00 93.81 271 GLU A CA 1
ATOM 2076 C C . GLU A 1 271 ? 7.195 1.669 16.208 1.00 93.81 271 GLU A C 1
ATOM 2078 O O . GLU A 1 271 ? 8.106 1.879 15.403 1.00 93.81 271 GLU A O 1
ATOM 2083 N N . PHE A 1 272 ? 6.193 2.533 16.400 1.00 93.19 272 PHE A N 1
ATOM 2084 C CA . PHE A 1 272 ? 6.065 3.785 15.651 1.00 93.19 272 PHE A CA 1
ATOM 2085 C C . PHE A 1 272 ? 7.260 4.712 15.884 1.00 93.19 272 PHE A C 1
ATOM 2087 O O . PHE A 1 272 ? 7.830 5.241 14.928 1.00 93.19 272 PHE A O 1
ATOM 2094 N N . LEU A 1 273 ? 7.670 4.890 17.143 1.00 92.12 273 LEU A N 1
ATOM 2095 C CA . LEU A 1 273 ? 8.800 5.750 17.497 1.00 92.12 273 LEU A CA 1
ATOM 2096 C C . LEU A 1 273 ? 10.116 5.220 16.915 1.00 92.12 273 LEU A C 1
ATOM 2098 O O . LEU A 1 273 ? 10.868 5.980 16.299 1.00 92.12 273 LEU A O 1
ATOM 2102 N N . ARG A 1 274 ? 10.371 3.910 17.036 1.00 92.75 274 ARG A N 1
ATOM 2103 C CA . ARG A 1 274 ? 11.573 3.270 16.473 1.00 92.75 274 ARG A CA 1
ATOM 2104 C C . ARG A 1 274 ? 11.635 3.404 14.953 1.00 92.75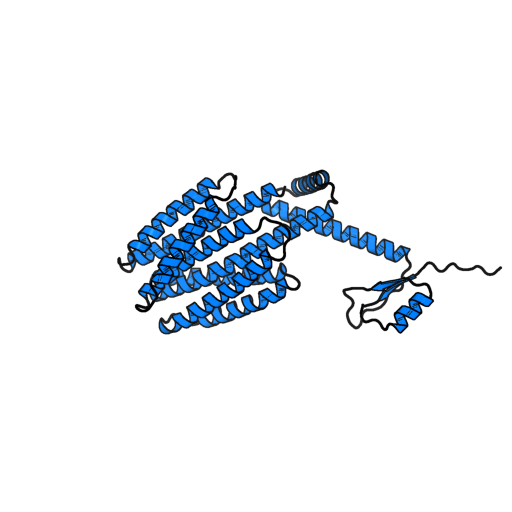 274 ARG A C 1
ATOM 2106 O O . ARG A 1 274 ? 12.694 3.715 14.400 1.00 92.75 274 ARG A O 1
ATOM 2113 N N . ALA A 1 275 ? 10.514 3.198 14.268 1.00 91.06 275 ALA A N 1
ATOM 2114 C CA . ALA A 1 275 ? 10.454 3.316 12.818 1.00 91.06 275 ALA A CA 1
ATOM 2115 C C . ALA A 1 275 ? 10.576 4.782 12.352 1.00 91.06 275 ALA A C 1
ATOM 2117 O O . ALA A 1 275 ? 11.303 5.039 11.389 1.00 91.06 275 ALA A O 1
ATOM 2118 N N . LEU A 1 276 ? 9.987 5.754 13.066 1.00 89.25 276 LEU A N 1
ATOM 2119 C CA . LEU A 1 276 ? 10.175 7.184 12.776 1.00 89.25 276 LEU A CA 1
ATOM 2120 C C . LEU A 1 276 ? 11.638 7.606 12.930 1.00 89.25 276 LEU A C 1
ATOM 2122 O O . LEU A 1 276 ? 12.185 8.290 12.066 1.00 89.25 276 LEU A O 1
ATOM 2126 N N . GLN A 1 277 ? 12.283 7.177 14.015 1.00 90.69 277 GLN A N 1
ATOM 2127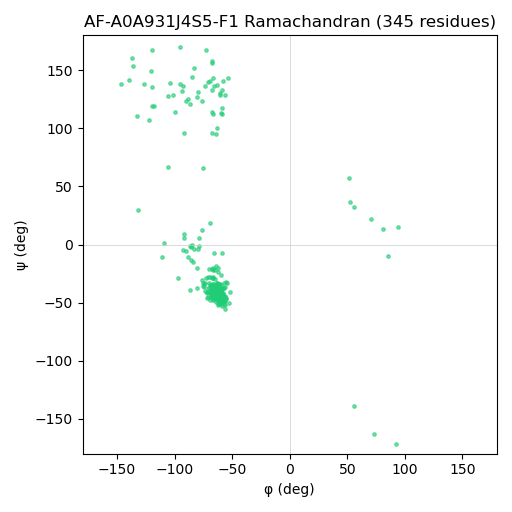 C CA . GLN A 1 277 ? 13.685 7.485 14.281 1.00 90.69 277 GLN A CA 1
ATOM 2128 C C . GLN A 1 277 ? 14.601 6.867 13.221 1.00 90.69 277 GLN A C 1
ATOM 2130 O O . GLN A 1 277 ? 15.513 7.528 12.729 1.00 90.69 277 GLN A O 1
ATOM 2135 N N . THR A 1 278 ? 14.320 5.628 12.810 1.00 89.69 278 THR A N 1
ATOM 2136 C CA . THR A 1 278 ? 15.047 4.970 11.715 1.00 89.69 278 THR A CA 1
ATOM 2137 C C . THR A 1 278 ? 14.916 5.764 10.416 1.00 89.69 278 THR A C 1
ATOM 2139 O O . THR A 1 278 ? 15.912 5.978 9.729 1.00 89.69 278 THR A O 1
ATOM 2142 N N . LEU A 1 279 ? 13.708 6.241 10.093 1.00 87.31 279 LEU A N 1
ATOM 2143 C CA . LEU A 1 279 ? 13.459 7.040 8.895 1.00 87.31 279 LEU A CA 1
ATOM 2144 C C . LEU A 1 279 ? 14.185 8.395 8.936 1.00 87.31 279 LEU A C 1
ATOM 2146 O O . LEU A 1 279 ? 14.721 8.817 7.917 1.00 87.31 279 LEU A O 1
ATOM 2150 N N . ARG A 1 280 ? 14.252 9.056 10.098 1.00 86.38 280 ARG A N 1
ATOM 2151 C CA . ARG A 1 280 ? 15.002 10.317 10.266 1.00 86.38 280 ARG A CA 1
ATOM 2152 C C . ARG A 1 280 ? 16.509 10.149 10.148 1.00 86.38 280 ARG A C 1
ATOM 2154 O O . ARG A 1 280 ? 17.175 11.032 9.624 1.00 86.38 280 ARG A O 1
ATOM 2161 N N . ASN A 1 281 ? 17.038 9.033 10.639 1.00 86.94 281 ASN A N 1
ATOM 2162 C CA . ASN A 1 281 ? 18.471 8.751 10.606 1.00 86.94 281 ASN A CA 1
ATOM 2163 C C . ASN A 1 281 ? 18.945 8.240 9.238 1.00 86.94 281 ASN A C 1
ATOM 2165 O O . ASN A 1 281 ? 20.138 8.000 9.049 1.00 86.94 281 ASN A O 1
ATOM 2169 N N . ALA A 1 282 ? 18.029 8.042 8.286 1.00 83.94 282 ALA A N 1
ATOM 2170 C CA . ALA A 1 282 ? 18.400 7.711 6.925 1.00 83.94 282 ALA A CA 1
ATOM 2171 C C . ALA A 1 282 ? 19.210 8.863 6.299 1.00 83.94 282 ALA A C 1
ATOM 2173 O O . ALA A 1 282 ? 18.816 10.021 6.444 1.00 83.94 282 ALA A O 1
ATOM 2174 N N . PRO A 1 283 ? 20.303 8.576 5.565 1.00 78.12 283 PRO A N 1
ATOM 2175 C CA . PRO A 1 283 ? 21.147 9.593 4.937 1.00 78.12 283 PRO A CA 1
ATOM 2176 C C . PRO A 1 283 ? 20.468 10.178 3.685 1.00 78.12 283 PRO A C 1
ATOM 2178 O O . PRO A 1 283 ? 20.911 9.969 2.557 1.00 78.12 283 PRO A O 1
ATOM 2181 N N . LEU A 1 284 ? 19.354 10.881 3.882 1.00 71.94 284 LEU A N 1
ATOM 2182 C CA . LEU A 1 284 ? 18.563 11.516 2.837 1.00 71.94 284 LEU A CA 1
ATOM 2183 C C . LEU A 1 284 ? 18.770 13.027 2.855 1.00 71.94 284 LEU A C 1
ATOM 2185 O O . LEU A 1 284 ? 18.559 13.683 3.872 1.00 71.94 284 LEU A O 1
ATOM 2189 N N . HIS A 1 285 ? 19.103 13.583 1.693 1.00 72.50 285 HIS A N 1
ATOM 2190 C CA . HIS A 1 285 ? 19.200 15.023 1.489 1.00 72.50 285 HIS A CA 1
ATOM 2191 C C . HIS A 1 285 ? 18.247 15.408 0.362 1.00 72.50 285 HIS A C 1
ATOM 2193 O O . HIS A 1 285 ? 18.492 15.092 -0.799 1.00 72.50 285 HIS A O 1
ATOM 2199 N N . SER A 1 286 ? 17.136 16.058 0.710 1.00 75.69 286 SER A N 1
ATOM 2200 C CA . SER A 1 286 ? 16.150 16.522 -0.266 1.00 75.69 286 SER A CA 1
ATOM 2201 C C . SER A 1 286 ? 15.502 17.829 0.186 1.00 75.69 286 SER A C 1
ATOM 2203 O O . SER A 1 286 ? 15.175 17.968 1.374 1.00 75.69 286 SER A O 1
ATOM 2205 N N . PRO A 1 287 ? 15.290 18.795 -0.726 1.00 80.19 287 PRO A N 1
ATOM 2206 C CA . PRO A 1 287 ? 14.551 20.007 -0.405 1.00 80.19 287 PRO A CA 1
ATOM 2207 C C . PRO A 1 287 ? 13.133 19.664 0.072 1.00 80.19 287 PRO A C 1
ATOM 2209 O O . PRO A 1 287 ? 12.422 18.864 -0.529 1.00 80.19 287 PRO A O 1
ATOM 2212 N N . GLY A 1 288 ? 12.716 20.274 1.182 1.00 87.12 288 GLY A N 1
ATOM 2213 C CA . GLY A 1 288 ? 11.395 20.056 1.782 1.00 87.12 288 GLY A CA 1
ATOM 2214 C C . GLY A 1 288 ? 11.293 18.857 2.731 1.00 87.12 288 GLY A C 1
ATOM 2215 O O . GLY A 1 288 ? 10.310 18.776 3.465 1.00 87.12 288 GLY A O 1
ATOM 2216 N N . LEU A 1 289 ? 12.304 17.979 2.806 1.00 88.69 289 LEU A N 1
ATOM 2217 C CA . LEU A 1 289 ? 12.281 16.812 3.699 1.00 88.69 289 LEU A CA 1
ATOM 2218 C C . LEU A 1 289 ? 12.156 17.213 5.174 1.00 88.69 289 LEU A C 1
ATOM 2220 O O . LEU A 1 289 ? 11.341 16.651 5.900 1.00 88.69 289 LEU A O 1
ATOM 2224 N N . GLN A 1 290 ? 12.909 18.230 5.600 1.00 89.88 290 GLN A N 1
ATOM 2225 C CA . GLN A 1 290 ? 12.838 18.737 6.970 1.00 89.88 290 GLN A CA 1
ATOM 2226 C C . GLN A 1 290 ? 11.456 19.315 7.296 1.00 89.88 290 GLN A C 1
ATOM 2228 O O . GLN A 1 290 ? 10.868 18.951 8.305 1.00 89.88 290 GLN A O 1
ATOM 2233 N N . SER A 1 291 ? 10.882 20.117 6.393 1.00 92.81 291 SER A N 1
ATOM 2234 C CA . SER A 1 291 ? 9.531 20.666 6.569 1.00 92.81 291 SER A CA 1
ATOM 2235 C C . SER A 1 291 ? 8.462 19.569 6.666 1.00 92.81 291 SER A C 1
ATOM 2237 O O . SER A 1 291 ? 7.534 19.677 7.472 1.00 92.81 291 SER A O 1
ATOM 2239 N N . ALA A 1 292 ? 8.609 18.490 5.888 1.00 93.25 292 ALA A N 1
ATOM 2240 C CA . ALA A 1 292 ? 7.726 17.332 5.958 1.00 93.25 292 ALA A CA 1
ATOM 2241 C C . ALA A 1 292 ? 7.851 16.592 7.302 1.00 93.25 292 ALA A C 1
ATOM 2243 O O . ALA A 1 292 ? 6.832 16.255 7.903 1.00 93.25 292 ALA A O 1
ATOM 2244 N N . PHE A 1 293 ? 9.070 16.397 7.817 1.00 93.00 293 PHE A N 1
ATOM 2245 C CA . PHE A 1 293 ? 9.269 15.842 9.160 1.00 93.00 293 PHE A CA 1
ATOM 2246 C C . PHE A 1 293 ? 8.690 16.743 10.254 1.00 93.00 293 PHE A C 1
ATOM 2248 O O . PHE A 1 293 ? 7.983 16.241 11.124 1.00 93.00 293 PHE A O 1
ATOM 2255 N N . ASP A 1 294 ? 8.888 18.060 10.176 1.00 93.81 294 ASP A N 1
ATOM 2256 C CA . ASP A 1 294 ? 8.328 18.999 11.153 1.00 93.81 294 ASP A CA 1
ATOM 2257 C C . ASP A 1 294 ? 6.789 18.946 11.168 1.00 93.81 294 ASP A C 1
ATOM 2259 O O . ASP A 1 294 ? 6.157 19.126 12.209 1.00 93.81 294 ASP A O 1
ATOM 2263 N N . ALA A 1 295 ? 6.155 18.715 10.012 1.00 95.56 295 ALA A N 1
ATOM 2264 C CA . ALA A 1 295 ? 4.709 18.516 9.928 1.00 95.56 295 ALA A CA 1
ATOM 2265 C C . ALA A 1 295 ? 4.260 17.217 10.608 1.00 95.56 295 ALA A C 1
ATOM 2267 O O . ALA A 1 295 ? 3.285 17.236 11.361 1.00 95.56 295 ALA A O 1
ATOM 2268 N N . VAL A 1 296 ? 4.989 16.120 10.386 1.00 95.50 296 VAL A N 1
ATOM 2269 C CA . VAL A 1 296 ? 4.744 14.836 11.058 1.00 95.50 296 VAL A CA 1
ATOM 2270 C C . VAL A 1 296 ? 4.887 14.985 12.573 1.00 95.50 296 VAL A C 1
ATOM 2272 O O . VAL A 1 296 ? 4.003 14.539 13.298 1.00 95.50 296 VAL A O 1
ATOM 2275 N N . ASP A 1 297 ? 5.926 15.670 13.052 1.00 93.75 297 ASP A N 1
ATOM 2276 C CA . ASP A 1 297 ? 6.166 15.890 14.483 1.00 93.75 297 ASP A CA 1
ATOM 2277 C C . ASP A 1 297 ? 5.029 16.670 15.145 1.00 93.75 297 ASP A C 1
ATOM 2279 O O . ASP A 1 297 ? 4.508 16.262 16.183 1.00 93.75 297 ASP A O 1
ATOM 2283 N N . ARG A 1 298 ? 4.576 17.761 14.513 1.00 95.12 298 ARG A N 1
ATOM 2284 C CA . ARG A 1 298 ? 3.463 18.565 15.041 1.00 95.12 298 ARG A CA 1
ATOM 2285 C C . ARG A 1 298 ? 2.186 17.750 15.206 1.00 95.12 298 ARG A C 1
ATOM 2287 O O . ARG A 1 298 ? 1.497 17.901 16.218 1.00 95.12 298 ARG A O 1
ATOM 2294 N N . GLU A 1 299 ? 1.839 16.927 14.219 1.00 95.50 299 GLU A N 1
ATOM 2295 C CA . GLU A 1 299 ? 0.634 16.096 14.296 1.00 95.50 299 GLU A CA 1
ATOM 2296 C C . GLU A 1 299 ? 0.819 14.906 15.245 1.00 95.50 299 GLU A C 1
ATOM 2298 O O . GLU A 1 299 ? -0.110 14.565 15.977 1.00 95.50 299 GLU A O 1
ATOM 2303 N N . TRP A 1 300 ? 2.024 14.338 15.328 1.00 94.75 300 TRP A N 1
ATOM 2304 C CA . TRP A 1 300 ? 2.369 13.296 16.293 1.00 94.75 300 TRP A CA 1
ATOM 2305 C C . TRP A 1 300 ? 2.239 13.777 17.745 1.00 94.75 300 TRP A C 1
ATOM 2307 O O . TRP A 1 300 ? 1.577 13.124 18.552 1.00 94.75 300 TRP A O 1
ATOM 2317 N N . ASP A 1 301 ? 2.764 14.959 18.074 1.00 92.38 301 ASP A N 1
ATOM 2318 C CA . ASP A 1 301 ? 2.655 15.548 19.416 1.00 92.38 301 ASP A CA 1
ATOM 2319 C C . ASP A 1 301 ? 1.203 15.845 19.813 1.00 92.38 301 ASP A C 1
ATOM 2321 O O . ASP A 1 301 ? 0.823 15.794 20.989 1.00 92.38 301 ASP A O 1
ATOM 2325 N N . ARG A 1 302 ? 0.360 16.204 18.839 1.00 92.19 302 ARG A N 1
ATOM 2326 C CA . ARG A 1 302 ? -1.082 16.381 19.057 1.00 92.19 302 ARG A CA 1
ATOM 2327 C C . ARG A 1 302 ? -1.765 15.036 19.291 1.00 92.19 302 ARG A C 1
ATOM 2329 O O . ARG A 1 302 ? -2.521 14.916 20.252 1.00 92.19 302 ARG A O 1
ATOM 2336 N N . LEU A 1 303 ? -1.450 14.026 18.481 1.00 92.31 303 LEU A N 1
ATOM 2337 C CA . LEU A 1 303 ? -1.981 12.673 18.632 1.00 92.31 303 LEU A CA 1
ATOM 2338 C C . LEU A 1 303 ? -1.623 12.070 19.999 1.00 92.31 303 LEU A C 1
ATOM 2340 O O . LEU A 1 303 ? -2.503 11.567 20.692 1.00 92.31 303 LEU A O 1
ATOM 2344 N N . LEU A 1 304 ? -0.357 12.163 20.421 1.00 90.75 304 LEU A N 1
ATOM 2345 C CA . LEU A 1 304 ? 0.105 11.651 21.715 1.00 90.75 304 LEU A CA 1
ATOM 2346 C C . LEU A 1 304 ? -0.615 12.305 22.895 1.00 90.75 304 LEU A C 1
ATOM 2348 O O . LEU A 1 304 ? -0.954 11.625 23.866 1.00 90.75 304 LEU A O 1
ATOM 2352 N N . ARG A 1 305 ? -0.872 13.617 22.823 1.00 87.44 305 ARG A N 1
ATOM 2353 C CA . ARG A 1 305 ? -1.692 14.307 23.828 1.00 87.44 305 ARG A CA 1
ATOM 2354 C C . ARG A 1 305 ? -3.117 13.759 23.847 1.00 87.44 305 ARG A C 1
ATOM 2356 O O . ARG A 1 305 ? -3.616 13.482 24.933 1.00 87.44 305 ARG A O 1
ATOM 2363 N N . GLY A 1 306 ? -3.719 13.532 22.679 1.00 85.88 306 GLY A N 1
ATOM 2364 C CA . GLY A 1 306 ? -5.036 12.903 22.553 1.00 85.88 306 GLY A CA 1
ATOM 2365 C C . GLY A 1 306 ? -5.089 11.495 23.155 1.00 85.88 306 GLY A C 1
ATOM 2366 O O . GLY A 1 306 ? -5.990 11.199 23.933 1.00 85.88 306 GLY A O 1
ATOM 2367 N N . LEU A 1 307 ? -4.085 10.652 22.884 1.00 86.00 307 LEU A N 1
ATOM 2368 C CA . LEU A 1 307 ? -3.993 9.291 23.433 1.00 86.00 307 LEU A CA 1
ATOM 2369 C C . LEU A 1 307 ? -3.891 9.289 24.965 1.00 86.00 307 LEU A C 1
ATOM 2371 O O . LEU A 1 307 ? -4.575 8.516 25.629 1.00 86.00 307 LEU A O 1
ATOM 2375 N N . ARG A 1 308 ? -3.085 10.188 25.546 1.00 82.56 308 ARG A N 1
ATOM 2376 C CA . ARG A 1 308 ? -2.958 10.327 27.012 1.00 82.56 308 ARG A CA 1
ATOM 2377 C C . ARG A 1 308 ? -4.235 10.845 27.674 1.00 82.56 308 ARG A C 1
ATOM 2379 O O . ARG A 1 308 ? -4.485 10.541 28.834 1.00 82.56 308 ARG A O 1
ATOM 2386 N N . GLN A 1 309 ? -5.023 11.631 26.945 1.00 74.88 309 GLN A N 1
ATOM 2387 C CA . GLN A 1 309 ? -6.294 12.196 27.401 1.00 74.88 309 GLN A CA 1
ATOM 2388 C C . GLN A 1 309 ? -7.502 11.307 27.056 1.00 74.88 309 GLN A C 1
ATOM 2390 O O . GLN A 1 309 ? -8.634 11.741 27.248 1.00 74.88 309 GLN A O 1
ATOM 2395 N N . GLY A 1 310 ? -7.294 10.072 26.572 1.00 61.28 310 GLY A N 1
ATOM 2396 C CA . GLY A 1 310 ? -8.338 9.158 26.074 1.00 61.28 310 GLY A CA 1
ATOM 2397 C C . GLY A 1 310 ? -9.446 8.778 27.073 1.00 61.28 310 GLY A C 1
ATOM 2398 O O . GLY A 1 310 ? -10.448 8.183 26.687 1.00 61.28 310 GLY A O 1
ATOM 2399 N N . SER A 1 311 ? -9.316 9.173 28.340 1.00 61.12 311 SER A N 1
ATOM 2400 C CA . SER A 1 311 ? -10.358 9.113 29.373 1.00 61.12 311 SER A CA 1
ATOM 2401 C C . SER A 1 311 ? -11.333 10.306 29.356 1.00 61.12 311 SER A C 1
ATOM 2403 O O . SER A 1 311 ? -12.310 10.305 30.099 1.00 61.12 311 SER A O 1
ATOM 2405 N N . GLY A 1 312 ? -11.119 11.310 28.498 1.00 63.25 312 GLY A N 1
ATOM 2406 C CA . GLY A 1 312 ? -11.916 12.542 28.401 1.00 63.25 312 GLY A CA 1
ATOM 2407 C C . GLY A 1 312 ? -13.277 12.410 27.698 1.00 63.25 312 GLY A C 1
ATOM 2408 O O . GLY A 1 312 ? -13.887 13.422 27.352 1.00 63.25 312 GLY A O 1
ATOM 2409 N N . GLY A 1 313 ? -13.751 11.185 27.452 1.00 79.69 313 GLY A N 1
ATOM 2410 C CA . GLY A 1 313 ? -15.029 10.913 26.788 1.00 79.69 313 GLY A CA 1
ATOM 2411 C C . GLY A 1 313 ? -15.035 11.202 25.280 1.00 79.69 313 GLY A C 1
ATOM 2412 O O . GLY A 1 313 ? -13.992 11.322 24.633 1.00 79.69 313 GLY A O 1
ATOM 2413 N N . SER A 1 314 ? -16.232 11.307 24.696 1.00 84.12 314 SER A N 1
ATOM 2414 C CA . SER A 1 314 ? -16.427 11.416 23.241 1.00 84.12 314 SER A CA 1
ATOM 2415 C C . SER A 1 314 ? -15.709 12.597 22.558 1.00 84.12 314 SER A C 1
ATOM 2417 O O . SER A 1 314 ? -15.201 12.394 21.455 1.00 84.12 314 SER A O 1
ATOM 2419 N N . PRO A 1 315 ? -15.599 13.809 23.150 1.00 87.31 315 PRO A N 1
ATOM 2420 C CA . PRO A 1 315 ? -14.870 14.916 22.521 1.00 87.31 315 PRO A CA 1
ATOM 2421 C C . PRO A 1 315 ? -13.374 14.634 22.329 1.00 87.31 315 PRO A C 1
ATOM 2423 O O . PRO A 1 315 ? -12.831 14.936 21.269 1.00 87.31 315 PRO A O 1
ATOM 2426 N N . ALA A 1 316 ? -12.723 14.013 23.319 1.00 88.19 316 ALA A N 1
ATOM 2427 C CA . ALA A 1 316 ? -11.306 13.656 23.241 1.00 88.19 316 ALA A CA 1
ATOM 2428 C C . ALA A 1 316 ? -11.056 12.582 22.169 1.00 88.19 316 ALA A C 1
ATOM 2430 O O . ALA A 1 316 ? -10.109 12.683 21.391 1.00 88.19 316 ALA A O 1
ATOM 2431 N N . LEU A 1 317 ? -11.947 11.589 22.073 1.00 90.25 317 LEU A N 1
ATOM 2432 C CA . LEU A 1 317 ? -11.874 10.553 21.038 1.00 90.25 317 LEU A CA 1
ATOM 2433 C C . LEU A 1 317 ? -12.120 11.112 19.629 1.00 90.25 317 LEU A C 1
ATOM 2435 O O . LEU A 1 317 ? -11.496 10.649 18.672 1.00 90.25 317 LEU A O 1
ATOM 2439 N N . ARG A 1 318 ? -12.991 12.122 19.488 1.00 90.44 318 ARG A N 1
ATOM 2440 C CA . ARG A 1 318 ? -13.202 12.821 18.212 1.00 90.44 318 ARG A CA 1
ATOM 2441 C C . ARG A 1 318 ? -11.936 13.555 17.766 1.00 90.44 318 ARG A C 1
ATOM 2443 O O . ARG A 1 318 ? -11.511 13.350 16.631 1.00 90.44 318 ARG A O 1
ATOM 2450 N N . ASP A 1 319 ? -11.313 14.346 18.648 1.00 90.38 319 ASP A N 1
ATOM 2451 C CA . ASP A 1 319 ? -10.046 15.025 18.323 1.00 90.38 319 ASP A CA 1
ATOM 2452 C C . ASP A 1 319 ? -8.960 13.996 17.975 1.00 90.38 319 ASP A C 1
ATOM 2454 O O . ASP A 1 319 ? -8.292 14.147 16.957 1.00 90.38 319 ASP A O 1
ATOM 2458 N N . LEU A 1 320 ? -8.851 12.887 18.719 1.00 92.25 320 LEU A N 1
ATOM 2459 C CA . LEU A 1 320 ? -7.912 11.803 18.410 1.00 92.25 320 LEU A CA 1
ATOM 2460 C C . LEU A 1 320 ? -8.085 11.257 16.978 1.00 92.25 320 LEU A C 1
ATOM 2462 O O . LEU A 1 320 ? -7.095 11.095 16.260 1.00 92.25 320 LEU A O 1
ATOM 2466 N N . CYS A 1 321 ? -9.324 10.998 16.547 1.00 92.31 321 CYS A N 1
ATOM 2467 C CA . CYS A 1 321 ? -9.614 10.533 15.186 1.00 92.31 321 CYS A CA 1
ATOM 2468 C C . CYS A 1 321 ? -9.216 11.576 14.131 1.00 92.31 321 CYS A C 1
ATOM 2470 O O . CYS A 1 321 ? -8.598 11.236 13.124 1.00 92.31 321 CYS A O 1
ATOM 2472 N N . GLU A 1 322 ? -9.513 12.851 14.379 1.00 92.38 322 GLU A N 1
ATOM 2473 C CA . GLU A 1 322 ? -9.161 13.954 13.483 1.00 92.38 322 GLU A CA 1
ATOM 2474 C C . GLU A 1 322 ? -7.636 14.142 13.369 1.00 92.38 322 GLU A C 1
ATOM 2476 O O . GLU A 1 322 ? -7.103 14.301 12.268 1.00 92.38 322 GLU A O 1
ATOM 2481 N N . ARG A 1 323 ? -6.901 14.077 14.490 1.00 93.56 323 ARG A N 1
ATOM 2482 C CA . ARG A 1 323 ? -5.426 14.124 14.501 1.00 93.56 323 ARG A CA 1
ATOM 2483 C C . ARG A 1 323 ? -4.809 12.927 13.787 1.00 93.56 323 ARG A C 1
ATOM 2485 O O . ARG A 1 323 ? -3.794 13.095 13.117 1.00 93.56 323 ARG A O 1
ATOM 2492 N N . SER A 1 324 ? -5.416 11.745 13.891 1.00 93.19 324 SER A N 1
ATOM 2493 C CA . SER A 1 324 ? -4.968 10.549 13.169 1.00 93.19 324 SER A CA 1
ATOM 2494 C C . SER A 1 324 ? -4.964 10.763 11.657 1.00 93.19 324 SER A C 1
ATOM 2496 O O . SER A 1 324 ? -3.973 10.460 10.993 1.00 93.19 324 SER A O 1
ATOM 2498 N N . GLU A 1 325 ? -6.042 11.335 11.117 1.00 94.56 325 GLU A N 1
ATOM 2499 C CA . GLU A 1 325 ? -6.157 11.618 9.683 1.00 94.56 325 GLU A CA 1
ATOM 2500 C C . GLU A 1 325 ? -5.176 12.714 9.241 1.00 94.56 325 GLU A C 1
ATOM 2502 O O . GLU A 1 325 ? -4.529 12.575 8.204 1.00 94.56 325 GLU A O 1
ATOM 2507 N N . ARG A 1 326 ? -4.971 13.759 10.057 1.00 96.19 326 ARG A N 1
ATOM 2508 C CA . ARG A 1 326 ? -3.939 14.779 9.785 1.00 96.19 326 ARG A CA 1
ATOM 2509 C C . ARG A 1 326 ? -2.523 14.202 9.788 1.00 96.19 326 ARG A C 1
ATOM 2511 O O . ARG A 1 326 ? -1.727 14.535 8.913 1.00 96.19 326 ARG A O 1
ATOM 2518 N N . LEU A 1 327 ? -2.205 13.323 10.739 1.00 96.38 327 LEU A N 1
ATOM 2519 C CA . LEU A 1 327 ? -0.911 12.644 10.784 1.00 96.38 327 LEU A CA 1
ATOM 2520 C C . LEU A 1 327 ? -0.718 11.740 9.561 1.00 96.38 327 LEU A C 1
ATOM 2522 O O . LEU A 1 327 ? 0.365 11.729 8.979 1.00 96.38 327 LEU A O 1
ATOM 2526 N N . LEU A 1 328 ? -1.757 11.012 9.139 1.00 95.38 328 LEU A N 1
ATOM 2527 C CA . LEU A 1 328 ? -1.709 10.211 7.917 1.00 95.38 328 LEU A CA 1
ATOM 2528 C C . LEU A 1 328 ? -1.427 11.085 6.686 1.00 95.38 328 LEU A C 1
ATOM 2530 O O . LEU A 1 328 ? -0.547 10.745 5.901 1.00 95.38 328 LEU A O 1
ATOM 2534 N N . GLN A 1 329 ? -2.090 12.238 6.557 1.00 95.69 329 GLN A N 1
ATOM 2535 C CA . GLN A 1 329 ? -1.832 13.199 5.476 1.00 95.69 329 GLN A CA 1
ATOM 2536 C C . GLN A 1 329 ? -0.391 13.734 5.501 1.00 95.69 329 GLN A C 1
ATOM 2538 O O . GLN A 1 329 ? 0.252 13.827 4.455 1.00 95.69 329 GLN A O 1
ATOM 2543 N N . ALA A 1 330 ? 0.150 14.045 6.683 1.00 96.44 330 ALA A N 1
ATOM 2544 C CA . ALA A 1 330 ? 1.541 14.476 6.824 1.00 96.44 330 ALA A CA 1
ATOM 2545 C C . ALA A 1 330 ? 2.536 13.369 6.419 1.00 96.44 330 ALA A C 1
ATOM 2547 O O . ALA A 1 330 ? 3.533 13.642 5.750 1.00 96.44 330 ALA A O 1
ATOM 2548 N N . LEU A 1 331 ? 2.250 12.110 6.769 1.00 95.31 331 LEU A N 1
ATOM 2549 C CA . LEU A 1 331 ? 3.054 10.949 6.370 1.00 95.31 331 LEU A CA 1
ATOM 2550 C C . LEU A 1 331 ? 2.948 10.648 4.864 1.00 95.31 331 LEU A C 1
ATOM 2552 O O . LEU A 1 331 ? 3.942 10.249 4.250 1.00 95.31 331 LEU A O 1
ATOM 2556 N N . ASP A 1 332 ? 1.782 10.866 4.251 1.00 93.56 332 ASP A N 1
ATOM 2557 C CA . ASP A 1 332 ? 1.593 10.782 2.798 1.00 93.56 332 ASP A CA 1
ATOM 2558 C C . ASP A 1 332 ? 2.451 11.845 2.088 1.00 93.56 332 ASP A C 1
ATOM 2560 O O . ASP A 1 332 ? 3.208 11.519 1.171 1.00 93.56 332 ASP A O 1
ATOM 2564 N N . ALA A 1 333 ? 2.430 13.093 2.570 1.00 93.25 333 ALA A N 1
ATOM 2565 C CA . ALA A 1 333 ? 3.266 14.172 2.041 1.00 93.25 333 ALA A CA 1
ATOM 2566 C C . ALA A 1 333 ? 4.772 13.883 2.201 1.00 93.25 333 ALA A C 1
ATOM 2568 O O . ALA A 1 333 ? 5.549 14.095 1.267 1.00 93.25 333 ALA A O 1
ATOM 2569 N N . LEU A 1 334 ? 5.192 13.340 3.350 1.00 92.00 334 LEU A N 1
ATOM 2570 C CA . LEU A 1 334 ? 6.571 12.893 3.569 1.00 92.00 334 LEU A CA 1
ATOM 2571 C C . LEU A 1 334 ? 6.972 11.798 2.571 1.00 92.00 334 LEU A C 1
ATOM 2573 O O . LEU A 1 334 ? 8.051 11.868 1.983 1.00 92.00 334 LEU A O 1
ATOM 2577 N N . THR A 1 335 ? 6.093 10.819 2.337 1.00 89.62 335 THR A N 1
ATOM 2578 C CA . THR A 1 335 ? 6.329 9.739 1.365 1.00 89.62 335 THR A CA 1
ATOM 2579 C C . THR A 1 335 ? 6.557 10.307 -0.037 1.00 89.62 335 THR A C 1
ATOM 2581 O O . THR A 1 335 ? 7.508 9.906 -0.704 1.00 89.62 335 THR A O 1
ATOM 2584 N N . GLN A 1 336 ? 5.765 11.299 -0.456 1.00 88.62 336 GLN A N 1
ATOM 2585 C CA . GLN A 1 336 ? 5.925 11.965 -1.755 1.00 88.62 336 GLN A CA 1
ATOM 2586 C C . GLN A 1 336 ? 7.250 12.736 -1.878 1.00 88.62 336 GLN A C 1
ATOM 2588 O O . GLN A 1 336 ? 7.856 12.772 -2.950 1.00 88.62 336 GLN A O 1
ATOM 2593 N N . VAL A 1 337 ? 7.730 13.367 -0.801 1.00 88.31 337 VAL A N 1
ATOM 2594 C CA . VAL A 1 337 ? 9.053 14.021 -0.792 1.00 88.31 337 VAL A CA 1
ATOM 2595 C C . VAL A 1 337 ? 10.170 12.983 -0.936 1.00 88.31 337 VAL A C 1
ATOM 2597 O O . VAL A 1 337 ? 11.062 13.157 -1.765 1.00 88.31 337 VAL A O 1
ATOM 2600 N N . VAL A 1 338 ? 10.091 11.871 -0.199 1.00 83.38 338 VAL A N 1
ATOM 2601 C CA . VAL A 1 338 ? 11.068 10.773 -0.293 1.00 83.38 338 VAL A CA 1
ATOM 2602 C C . VAL A 1 338 ? 11.064 10.142 -1.688 1.00 83.38 338 VAL A C 1
ATOM 2604 O O . VAL A 1 338 ? 12.132 9.922 -2.254 1.00 83.38 338 VAL A O 1
ATOM 2607 N N . GLN A 1 339 ? 9.890 9.901 -2.279 1.00 79.94 339 GLN A N 1
ATOM 2608 C CA . GLN A 1 339 ? 9.762 9.370 -3.641 1.00 79.94 339 GLN A CA 1
ATOM 2609 C C . GLN A 1 339 ? 10.447 10.271 -4.671 1.00 79.94 339 GLN A C 1
ATOM 2611 O O . GLN A 1 339 ? 11.264 9.784 -5.451 1.00 79.94 339 GLN A O 1
ATOM 2616 N N . ARG A 1 340 ? 10.183 11.583 -4.631 1.00 78.88 340 ARG A N 1
ATOM 2617 C CA . ARG A 1 340 ? 10.834 12.547 -5.531 1.00 78.88 340 ARG A CA 1
ATOM 2618 C C . ARG A 1 340 ? 12.352 12.560 -5.353 1.00 78.88 340 ARG A C 1
ATOM 2620 O O . ARG A 1 340 ? 13.076 12.558 -6.340 1.00 78.88 340 ARG A O 1
ATOM 2627 N N . SER A 1 341 ? 12.837 12.494 -4.112 1.00 76.06 341 SER A N 1
ATOM 2628 C CA . SER A 1 341 ? 14.276 12.429 -3.827 1.00 76.06 341 SER A CA 1
ATOM 2629 C C . SER A 1 341 ? 14.950 11.178 -4.392 1.00 76.06 341 SER A C 1
ATOM 2631 O O . SER A 1 341 ? 16.075 11.258 -4.881 1.00 76.06 341 SER A O 1
ATOM 2633 N N . LEU A 1 342 ? 14.296 10.017 -4.297 1.00 70.56 342 LEU A N 1
ATOM 2634 C CA . LEU A 1 342 ? 14.827 8.774 -4.857 1.00 70.56 342 LEU A CA 1
ATOM 2635 C C . LEU A 1 342 ? 14.867 8.838 -6.386 1.00 70.56 342 LEU A C 1
ATOM 2637 O O . LEU A 1 342 ? 15.814 8.350 -6.988 1.00 70.56 342 LEU A O 1
ATOM 2641 N N . GLN A 1 343 ? 13.884 9.491 -7.005 1.00 66.50 343 GLN A N 1
ATOM 2642 C CA . GLN A 1 343 ? 13.825 9.665 -8.456 1.00 66.50 343 GLN A CA 1
ATOM 2643 C C . GLN A 1 343 ? 14.917 10.606 -8.983 1.00 66.50 343 GLN A C 1
ATOM 2645 O O . GLN A 1 343 ? 15.488 10.320 -10.027 1.00 66.50 343 GLN A O 1
ATOM 2650 N N . THR A 1 344 ? 15.261 11.676 -8.257 1.00 65.38 344 THR A N 1
ATOM 2651 C CA . THR A 1 344 ? 16.356 12.592 -8.641 1.00 65.38 344 THR A CA 1
ATOM 2652 C C . THR A 1 344 ? 17.753 11.988 -8.503 1.00 65.38 344 THR A C 1
ATOM 2654 O O . THR A 1 344 ? 18.693 12.494 -9.095 1.00 65.38 344 THR A O 1
ATOM 2657 N N . LEU A 1 345 ? 17.918 10.939 -7.691 1.00 54.47 345 LEU A N 1
ATOM 2658 C CA . LEU A 1 345 ? 19.202 10.240 -7.534 1.00 54.47 345 LEU A CA 1
ATOM 2659 C C . LEU A 1 345 ? 19.432 9.173 -8.616 1.00 54.47 345 LEU A C 1
ATOM 2661 O O . LEU A 1 345 ? 20.546 8.673 -8.745 1.00 54.47 345 LEU A O 1
ATOM 2665 N N . LEU A 1 346 ? 18.377 8.793 -9.344 1.00 51.72 346 LEU A N 1
ATOM 2666 C CA . LEU A 1 346 ? 18.412 7.812 -10.434 1.00 51.72 346 LEU A CA 1
ATOM 2667 C C . LEU A 1 346 ? 18.617 8.461 -11.818 1.00 51.72 346 LEU A C 1
ATOM 2669 O O . LEU A 1 346 ? 18.727 7.737 -12.806 1.00 51.72 346 LEU A O 1
ATOM 2673 N N . SER A 1 347 ? 18.642 9.797 -11.888 1.00 45.66 347 SER A N 1
ATOM 2674 C CA . SER A 1 347 ? 18.924 10.611 -13.082 1.00 45.66 347 SER A CA 1
ATOM 2675 C C . SER A 1 347 ? 20.336 11.171 -13.057 1.00 45.66 347 SER A C 1
ATOM 2677 O O . SER A 1 347 ? 20.986 11.159 -14.121 1.00 45.66 347 SER A O 1
#

Organism: NCBI:txid2795029

Foldseek 3Di:
DDPPPPDAAKEWEDAPPPPPVVVVVSVVVRHHYHHDPDDDPPDDIDIDGPVVVVVVVVVVVVVLQVVLLVLLLVVCCVQVVDDSVVSSVVLVVVCVVVVHDSSVSSNVNNLVVLLLLLLLLLLLQLLLLLLLLLLLLCLVLVQPVVVSVVVNVVSLVSNVVSLVSNCVSDDDPLNVLSVQLVVLSVQLVVLPPDDRDLVSSVSNVVSSVSNNVSSVVSSVCSVVVDPDPPPVLLSLLSVLSNLLSQLSSLLSVCVSDVPRDPVSNVVSVVVNVVSLVVNVPPPADFPCLVVLNVQLVVLVVQLVVLSVCSVVGNVSSNSNSVSSVSNSVSSVVNSSRVVSRVVVVSD

Solvent-accessible surface area (backbone atoms only — not comparable to full-atom values): 18514 Å² total; per-residue (Å²): 133,81,81,80,76,78,74,71,55,33,38,36,66,39,39,82,83,54,58,66,68,57,57,50,52,40,45,75,71,56,29,50,78,42,75,39,98,82,60,60,96,88,66,85,80,65,84,37,44,53,65,58,50,50,52,51,53,51,51,49,48,55,51,52,36,51,50,26,39,54,51,28,29,51,50,39,25,71,75,68,72,40,54,72,67,56,24,48,50,49,50,49,53,44,17,61,75,69,73,48,55,52,36,58,49,19,42,51,52,42,53,53,50,50,49,53,51,44,45,51,42,33,32,46,42,30,23,41,30,33,41,44,51,29,34,51,44,34,36,74,70,64,48,56,43,68,61,29,52,52,53,38,53,54,42,51,53,50,44,52,56,36,52,56,48,42,60,74,69,37,58,72,74,61,39,60,50,46,51,59,30,55,51,26,46,55,50,29,53,64,52,65,59,75,81,90,50,80,89,48,44,69,58,35,51,51,27,24,49,47,25,23,53,35,22,48,52,40,38,48,52,68,57,65,78,51,95,69,83,90,55,61,67,63,51,48,43,35,48,49,43,26,37,55,32,42,38,54,24,47,55,44,43,45,76,77,36,90,83,49,66,69,60,61,40,54,55,37,50,56,49,40,53,54,51,51,52,55,60,68,71,45,98,74,86,52,91,62,47,66,62,30,50,55,47,31,49,58,29,46,58,50,31,53,52,25,60,76,41,56,84,61,48,72,69,33,51,45,51,32,55,54,32,46,53,53,28,44,51,28,43,51,52,34,40,52,46,52,52,54,46,58,53,64,73,76,103

Mean predicted aligned error: 9.11 Å

InterPro domains:
  IPR005561 ANTAR domain [PF03861] (58-110)
  IPR005561 ANTAR domain [PS50921] (49-110)
  IPR005561 ANTAR domain [SM01012] (55-110)
  IPR011006 CheY-like superfamily [SSF52172] (53-110)
  IPR029095 NarX-like, N-terminal [PF13675] (111-208)
  IPR029095 NarX-like, N-terminal [PF13675] (239-309)
  IPR036388 Winged helix-like DNA-binding domain superfamily [G3DSA:1.10.10.10] (60-117)

Nearest PDB structures (foldseek):
  5xsj-assembly1_L  TM=6.381E-01  e=3.789E+00  Clostridium beijerinckii NCIMB 8052
  6drz-assembly1_A  TM=4.073E-01  e=4.496E+00  Homo sapiens
  3l39-assembly1_A  TM=2.384E-01  e=1.679E+00  Bacteroides thetaiotaomicron VPI-5482
  8qkd-assembly1_A  TM=3.361E-01  e=5.814E+00  synthetic construct

pLDDT: mean 86.02, std 13.36, range [30.59, 98.62]

Sequence (347 aa):
MSPVIALHPLRVALPPDAPAALQQGLLAAGCTVLAQEQAGPGTDWVLCSAQEWAALQAARQQLDERRWTERAKGVLMQCQQLDEAQAYKLLRDAAMQAQTRLSELARHLVQQHERAEALERAGAQRMLSQRLLRLQAQALLGLEPAAAAALQAESAARIEANLARLHELLHGPLREVLGPVQQAWGQLQQALQGEPRRADLPRQDAAAQQLLDCSEALVTALTEAGQERPPRLLVLCTRQRLLSQRLVKEALLAQLDPAHDPQRLALGLDEFLRALQTLRNAPLHSPGLQSAFDAVDREWDRLLRGLRQGSGGSPALRDLCERSERLLQALDALTQVVQRSLQTLLS